Protein AF-A0A2W7BFY2-F1 (afdb_monomer_lite)

pLDDT: mean 82.36, std 12.71, range [52.16, 97.69]

Structure (mmCIF, N/CA/C/O backbone):
data_AF-A0A2W7BFY2-F1
#
_entry.id   AF-A0A2W7BFY2-F1
#
loop_
_atom_site.group_PDB
_atom_site.id
_atom_site.type_symbol
_atom_site.label_atom_id
_atom_site.label_alt_id
_atom_site.label_comp_id
_atom_site.label_asym_id
_atom_site.label_entity_id
_atom_site.label_seq_id
_atom_site.pdbx_PDB_ins_code
_atom_site.Cartn_x
_atom_site.Cartn_y
_atom_site.Cartn_z
_atom_site.occupancy
_atom_site.B_iso_or_equiv
_atom_site.auth_seq_id
_atom_site.auth_comp_id
_atom_site.auth_asym_id
_atom_site.auth_atom_id
_atom_site.pdbx_PDB_model_num
ATOM 1 N N . MET A 1 1 ? 55.942 -9.741 -79.680 1.00 52.16 1 MET A N 1
ATOM 2 C CA . MET A 1 1 ? 56.452 -10.064 -78.329 1.00 52.16 1 MET A CA 1
ATOM 3 C C . MET A 1 1 ? 56.986 -8.780 -77.709 1.00 52.16 1 MET A C 1
ATOM 5 O O . MET A 1 1 ? 58.097 -8.381 -78.023 1.00 52.16 1 MET A O 1
ATOM 9 N N . GLN A 1 2 ? 56.159 -8.068 -76.938 1.00 58.88 2 GLN A N 1
ATOM 10 C CA . GLN A 1 2 ? 56.594 -6.871 -76.213 1.00 58.88 2 GLN A CA 1
ATOM 11 C C . GLN A 1 2 ? 57.288 -7.308 -74.914 1.00 58.88 2 GLN A C 1
ATOM 13 O O . GLN A 1 2 ? 56.713 -8.123 -74.188 1.00 58.88 2 GLN A O 1
ATOM 18 N N . PRO A 1 3 ? 58.500 -6.818 -74.607 1.00 61.50 3 PRO A N 1
ATOM 19 C CA . PRO A 1 3 ? 59.101 -7.046 -73.302 1.00 61.50 3 PRO A CA 1
ATOM 20 C C . PRO A 1 3 ? 58.191 -6.424 -72.236 1.00 61.50 3 PRO A C 1
ATOM 22 O O . PRO A 1 3 ? 57.885 -5.234 -72.276 1.00 61.50 3 PRO A O 1
ATOM 25 N N . GLY A 1 4 ? 57.699 -7.261 -71.321 1.00 65.19 4 GLY A N 1
ATOM 26 C CA . GLY A 1 4 ? 56.744 -6.855 -70.297 1.00 65.19 4 GLY A CA 1
ATOM 27 C C . GLY A 1 4 ? 57.318 -5.761 -69.398 1.00 65.19 4 GLY A C 1
ATOM 28 O O . GLY A 1 4 ? 58.391 -5.927 -68.817 1.00 65.19 4 GLY A O 1
ATOM 29 N N . LEU A 1 5 ? 56.558 -4.672 -69.247 1.00 66.44 5 LEU A N 1
ATOM 30 C CA . LEU A 1 5 ? 56.821 -3.521 -68.366 1.00 66.44 5 LEU A CA 1
ATOM 31 C C . LEU A 1 5 ? 57.276 -3.907 -66.942 1.00 66.44 5 LEU A C 1
ATOM 33 O O . LEU A 1 5 ? 58.017 -3.165 -66.303 1.00 66.44 5 LEU A O 1
ATOM 37 N N . PHE A 1 6 ? 56.908 -5.097 -66.464 1.00 67.00 6 PHE A N 1
ATOM 38 C CA . PHE A 1 6 ? 57.305 -5.625 -65.158 1.00 67.00 6 PHE A CA 1
ATOM 39 C C . PHE A 1 6 ? 58.812 -5.864 -64.983 1.00 67.00 6 PHE A C 1
ATOM 41 O O . PHE A 1 6 ? 59.303 -5.785 -63.858 1.00 67.00 6 PHE A O 1
ATOM 48 N N . ASN A 1 7 ? 59.569 -6.109 -66.057 1.00 67.88 7 ASN A N 1
ATOM 49 C CA . ASN A 1 7 ? 61.012 -6.350 -65.931 1.00 67.88 7 ASN A CA 1
ATOM 50 C C . ASN A 1 7 ? 61.825 -5.060 -65.749 1.00 67.88 7 ASN A C 1
ATOM 52 O O . ASN A 1 7 ? 62.908 -5.110 -65.171 1.00 67.88 7 ASN A O 1
ATOM 56 N N . VAL A 1 8 ? 61.292 -3.906 -66.162 1.00 63.78 8 VAL A N 1
ATOM 57 C CA . VAL A 1 8 ? 61.950 -2.597 -65.982 1.00 63.78 8 VAL A CA 1
ATOM 58 C C . VAL A 1 8 ? 61.809 -2.093 -64.540 1.00 63.78 8 VAL A C 1
ATOM 60 O O . VAL A 1 8 ? 62.704 -1.439 -64.018 1.00 63.78 8 VAL A O 1
ATOM 63 N N . LEU A 1 9 ? 60.728 -2.458 -63.847 1.00 60.09 9 LEU A N 1
ATOM 64 C CA . LEU A 1 9 ? 60.496 -2.064 -62.451 1.00 60.09 9 LEU A CA 1
ATOM 65 C C . LEU A 1 9 ? 61.412 -2.777 -61.445 1.00 60.09 9 LEU A C 1
ATOM 67 O O . LEU A 1 9 ? 61.592 -2.292 -60.333 1.00 60.09 9 LEU A O 1
ATOM 71 N N . LYS A 1 10 ? 62.015 -3.910 -61.820 1.00 65.00 10 LYS A N 1
ATOM 72 C CA . LYS A 1 10 ? 62.820 -4.733 -60.904 1.00 65.00 10 LYS A CA 1
ATOM 73 C C . LYS A 1 10 ? 64.267 -4.258 -60.741 1.00 65.00 10 LYS A C 1
ATOM 75 O O . LYS A 1 10 ? 64.933 -4.676 -59.799 1.00 65.00 10 LYS A O 1
ATOM 80 N N . THR A 1 11 ? 64.763 -3.407 -61.639 1.00 67.62 11 THR A N 1
ATOM 81 C CA . THR A 1 11 ? 66.143 -2.887 -61.603 1.00 67.62 11 THR A CA 1
ATOM 82 C C . THR A 1 11 ? 66.269 -1.549 -60.879 1.00 67.62 11 THR A C 1
ATOM 84 O O . THR A 1 11 ? 67.385 -1.116 -60.591 1.00 67.62 11 THR A O 1
ATOM 87 N N . ILE A 1 12 ? 65.152 -0.907 -60.531 1.00 69.62 12 ILE A N 1
ATOM 88 C CA . ILE A 1 12 ? 65.155 0.346 -59.779 1.00 69.62 12 ILE A CA 1
ATOM 89 C C . ILE A 1 12 ? 65.331 0.004 -58.298 1.00 69.62 12 ILE A C 1
ATOM 91 O O . ILE A 1 12 ? 64.395 -0.428 -57.625 1.00 69.62 12 ILE A O 1
ATOM 95 N N . LYS A 1 13 ? 66.548 0.194 -57.781 1.00 70.69 13 LYS A N 1
ATOM 96 C CA . LYS A 1 13 ? 66.805 0.202 -56.338 1.00 70.69 13 LYS A CA 1
ATOM 97 C C . LYS A 1 13 ? 66.140 1.444 -55.748 1.00 70.69 13 LYS A C 1
ATOM 99 O O . LYS A 1 13 ? 66.726 2.519 -55.723 1.00 70.69 13 LYS A O 1
ATOM 104 N N . LEU A 1 14 ? 64.878 1.303 -55.359 1.00 69.75 14 LEU A N 1
ATOM 105 C CA . LEU A 1 14 ? 64.158 2.322 -54.610 1.00 69.75 14 LEU A CA 1
ATOM 106 C C . LEU A 1 14 ? 64.756 2.385 -53.206 1.00 69.75 14 LEU A C 1
ATOM 108 O O . LEU A 1 14 ? 64.536 1.489 -52.391 1.00 69.75 14 LEU A O 1
ATOM 112 N N . ASP A 1 15 ? 65.520 3.440 -52.941 1.00 78.38 15 ASP A N 1
ATOM 113 C CA . ASP A 1 15 ? 65.994 3.735 -51.597 1.00 78.38 15 ASP A CA 1
ATOM 114 C C . ASP A 1 15 ? 64.802 3.968 -50.663 1.00 78.38 15 ASP A C 1
ATOM 116 O O . ASP A 1 15 ? 63.746 4.465 -51.068 1.00 78.38 15 ASP A O 1
ATOM 120 N N . ALA A 1 16 ? 64.975 3.639 -49.381 1.00 73.25 16 ALA A N 1
ATOM 121 C CA . ALA A 1 16 ? 63.954 3.843 -48.348 1.00 73.25 16 ALA A CA 1
ATOM 122 C C . ALA A 1 16 ? 63.410 5.288 -48.337 1.00 73.25 16 ALA A C 1
ATOM 124 O O . ALA A 1 16 ? 62.240 5.526 -48.036 1.00 73.25 16 ALA A O 1
ATOM 125 N N . PHE A 1 17 ? 64.245 6.244 -48.750 1.00 75.62 17 PHE A N 1
ATOM 126 C CA . PHE A 1 17 ? 63.880 7.642 -48.929 1.00 75.62 17 PHE A CA 1
ATOM 127 C C . PHE A 1 17 ? 62.795 7.857 -49.999 1.00 75.62 17 PHE A C 1
ATOM 129 O O . PHE A 1 17 ? 61.851 8.614 -49.779 1.00 75.62 17 PHE A O 1
ATOM 136 N N . SER A 1 18 ? 62.871 7.159 -51.135 1.00 81.25 18 SER A N 1
ATOM 137 C CA . SER A 1 18 ? 61.875 7.256 -52.207 1.00 81.25 18 SER A CA 1
ATOM 138 C C . SER A 1 18 ? 60.525 6.674 -51.791 1.00 81.25 18 SER A C 1
ATOM 140 O O . SER A 1 18 ? 59.488 7.241 -52.130 1.00 81.25 18 SER A O 1
ATOM 142 N N . PHE A 1 19 ? 60.519 5.592 -51.006 1.00 77.94 19 PHE A N 1
ATOM 143 C CA . PHE A 1 19 ? 59.287 5.054 -50.421 1.00 77.94 19 PHE A CA 1
ATOM 144 C C . PHE A 1 19 ? 58.644 6.030 -49.439 1.00 77.94 19 PHE A C 1
ATOM 146 O O . PHE A 1 19 ? 57.428 6.215 -49.466 1.00 77.94 19 PHE A O 1
ATOM 153 N N . PHE A 1 20 ? 59.450 6.686 -48.605 1.00 76.69 20 PHE A N 1
ATOM 154 C CA . PHE A 1 20 ? 58.958 7.682 -47.660 1.00 76.69 20 PHE A CA 1
ATOM 155 C C . PHE A 1 20 ? 58.342 8.895 -48.375 1.00 76.69 20 PHE A C 1
ATOM 157 O O . PHE A 1 20 ? 57.235 9.315 -48.039 1.00 76.69 20 PHE A O 1
ATOM 164 N N . LEU A 1 21 ? 59.002 9.401 -49.422 1.00 82.44 21 LEU A N 1
ATOM 165 C CA . LEU A 1 21 ? 58.474 10.476 -50.270 1.00 82.44 21 LEU A CA 1
ATOM 166 C C . LEU A 1 21 ? 57.153 10.087 -50.939 1.00 82.44 21 LEU A C 1
ATOM 168 O O . LEU A 1 21 ? 56.198 10.863 -50.929 1.00 82.44 21 LEU A O 1
ATOM 172 N N . LEU A 1 22 ? 57.075 8.872 -51.479 1.00 81.19 22 LEU A N 1
ATOM 173 C CA . LEU A 1 22 ? 55.867 8.367 -52.125 1.00 81.19 22 LEU A CA 1
ATOM 174 C C . LEU A 1 22 ? 54.720 8.206 -51.113 1.00 81.19 22 LEU A C 1
ATOM 176 O O . LEU A 1 22 ? 53.588 8.583 -51.411 1.00 81.19 22 LEU A O 1
ATOM 180 N N . ALA A 1 23 ? 55.010 7.746 -49.893 1.00 77.12 23 ALA A N 1
ATOM 181 C CA . ALA A 1 23 ? 54.030 7.666 -48.812 1.00 77.12 23 ALA A CA 1
ATOM 182 C C . ALA A 1 23 ? 53.503 9.050 -48.396 1.00 77.12 23 ALA A C 1
ATOM 184 O O . ALA A 1 23 ? 52.297 9.204 -48.208 1.00 77.12 23 ALA A O 1
ATOM 185 N N . ILE A 1 24 ? 54.369 10.068 -48.316 1.00 83.31 24 ILE A N 1
ATOM 186 C CA . ILE A 1 24 ? 53.955 11.453 -48.038 1.00 83.31 24 ILE A CA 1
ATOM 187 C C . ILE A 1 24 ? 53.047 11.983 -49.150 1.00 83.31 24 ILE A C 1
ATOM 189 O O . ILE A 1 24 ? 52.019 12.586 -48.852 1.00 83.31 24 ILE A O 1
ATOM 193 N N . ILE A 1 25 ? 53.390 11.741 -50.420 1.00 88.38 25 ILE A N 1
ATOM 194 C CA . ILE A 1 25 ? 52.579 12.184 -51.564 1.00 88.38 25 ILE A CA 1
ATOM 195 C C . ILE A 1 25 ? 51.201 11.513 -51.535 1.00 88.38 25 ILE A C 1
ATOM 197 O O . ILE A 1 25 ? 50.186 12.194 -51.668 1.00 88.38 25 ILE A O 1
ATOM 201 N N . ILE A 1 26 ? 51.144 10.199 -51.296 1.00 86.81 26 ILE A N 1
ATOM 202 C CA . ILE A 1 26 ? 49.875 9.473 -51.148 1.00 86.81 26 ILE A CA 1
ATOM 203 C C . ILE A 1 26 ? 49.065 10.035 -49.974 1.00 86.81 26 ILE A C 1
ATOM 205 O O . ILE A 1 26 ? 47.872 10.296 -50.125 1.00 86.81 26 ILE A O 1
ATOM 209 N N . PHE A 1 27 ? 49.695 10.265 -48.819 1.00 85.62 27 PHE A N 1
ATOM 210 C CA . PHE A 1 27 ? 49.018 10.817 -47.647 1.00 85.62 27 PHE A CA 1
ATOM 211 C C . PHE A 1 27 ? 48.457 12.216 -47.922 1.00 85.62 27 PHE A C 1
ATOM 213 O O . PHE A 1 27 ? 47.294 12.474 -47.620 1.00 85.62 27 PHE A O 1
ATOM 220 N N . ALA A 1 28 ? 49.240 13.092 -48.558 1.00 86.75 28 ALA A N 1
ATOM 221 C CA . ALA A 1 28 ? 48.818 14.438 -48.938 1.00 86.75 28 ALA A CA 1
ATOM 222 C C . ALA A 1 28 ? 47.633 14.424 -49.920 1.00 86.75 28 ALA A C 1
ATOM 224 O O . ALA A 1 28 ? 46.719 15.234 -49.785 1.00 86.75 28 ALA A O 1
ATOM 225 N N . LEU A 1 29 ? 47.606 13.475 -50.863 1.00 88.81 29 LEU A N 1
ATOM 226 C CA . LEU A 1 29 ? 46.495 13.311 -51.808 1.00 88.81 29 LEU A CA 1
ATOM 227 C C . LEU A 1 29 ? 45.225 12.747 -51.150 1.00 88.81 29 LEU A C 1
ATOM 229 O O . LEU A 1 29 ? 44.117 13.112 -51.540 1.00 88.81 29 LEU A O 1
ATOM 233 N N . ILE A 1 30 ? 45.366 11.880 -50.144 1.00 87.88 30 ILE A N 1
ATOM 234 C CA . ILE A 1 30 ? 44.234 11.277 -49.419 1.00 87.88 30 ILE A CA 1
ATOM 235 C C . ILE A 1 30 ? 43.658 12.231 -48.361 1.00 87.88 30 ILE A C 1
ATOM 237 O O . ILE A 1 30 ? 42.470 12.161 -48.048 1.00 87.88 30 ILE A O 1
ATOM 241 N N . GLN A 1 31 ? 44.467 13.148 -47.831 1.00 87.62 31 GLN A N 1
ATOM 242 C CA . GLN A 1 31 ? 44.104 14.067 -46.752 1.00 87.62 31 GLN A CA 1
ATOM 243 C C . GLN A 1 31 ? 42.758 14.811 -46.940 1.00 87.62 31 GLN A C 1
ATOM 245 O O . GLN A 1 31 ? 41.949 14.774 -46.005 1.00 87.62 31 GLN A O 1
ATOM 250 N N . PRO A 1 32 ? 42.429 15.413 -48.105 1.00 84.50 32 PRO A N 1
ATOM 251 C CA . PRO A 1 32 ? 41.139 16.087 -48.297 1.00 84.50 32 PRO A CA 1
ATOM 252 C C . PRO A 1 32 ? 39.945 15.121 -48.303 1.00 84.50 32 PRO A C 1
ATOM 254 O O . PRO A 1 32 ? 38.891 15.437 -47.747 1.00 84.50 32 PRO A O 1
ATOM 257 N N . TYR A 1 33 ? 40.113 13.918 -48.863 1.00 85.50 33 TYR A N 1
ATOM 258 C CA . TYR A 1 33 ? 39.090 12.870 -48.816 1.00 85.50 33 TYR A CA 1
ATOM 259 C C . TYR A 1 33 ? 38.883 12.364 -47.390 1.00 85.50 33 TYR A C 1
ATOM 261 O O . TYR A 1 33 ? 37.747 12.127 -46.986 1.00 85.50 33 TYR A O 1
ATOM 269 N N . LEU A 1 34 ? 39.962 12.267 -46.607 1.00 79.69 34 LEU A N 1
ATOM 270 C CA . LEU A 1 34 ? 39.905 11.865 -45.207 1.00 79.69 34 LEU A CA 1
ATOM 271 C C . LEU A 1 34 ? 39.104 12.872 -44.372 1.00 79.69 34 LEU A C 1
ATOM 273 O O . LEU A 1 34 ? 38.280 12.459 -43.563 1.00 79.69 34 LEU A O 1
ATOM 277 N N . ILE A 1 35 ? 39.287 14.181 -44.599 1.00 81.62 35 ILE A N 1
ATOM 278 C CA . ILE A 1 35 ? 38.502 15.230 -43.925 1.00 81.62 35 ILE A CA 1
ATOM 279 C C . ILE A 1 35 ? 37.026 15.164 -44.333 1.00 81.62 35 ILE A C 1
ATOM 281 O O . ILE A 1 35 ? 36.151 15.244 -43.470 1.00 81.62 35 ILE A O 1
ATOM 285 N N . TYR A 1 36 ? 36.733 15.017 -45.630 1.00 82.62 36 TYR A N 1
ATOM 286 C CA . TYR A 1 36 ? 35.354 14.909 -46.113 1.00 82.62 36 TYR A CA 1
ATOM 287 C C . TYR A 1 36 ? 34.656 13.677 -45.522 1.00 82.62 36 TYR A C 1
ATOM 289 O O . TYR A 1 36 ? 33.539 13.771 -45.013 1.00 82.62 36 TYR A O 1
ATOM 297 N N . TRP A 1 37 ? 35.360 12.544 -45.497 1.00 74.06 37 TRP A N 1
ATOM 298 C CA . TRP A 1 37 ? 34.892 11.302 -44.895 1.00 74.06 37 TRP A CA 1
ATOM 299 C C . TRP A 1 37 ? 34.717 11.422 -43.378 1.00 74.06 37 TRP A C 1
ATOM 301 O O . TRP A 1 37 ? 33.681 11.012 -42.876 1.00 74.06 37 TRP A O 1
ATOM 311 N N . LEU A 1 38 ? 35.638 12.067 -42.649 1.00 73.12 38 LEU A N 1
ATOM 312 C CA . LEU A 1 38 ? 35.507 12.362 -41.210 1.00 73.12 38 LEU A CA 1
ATOM 313 C C . LEU A 1 38 ? 34.284 13.237 -40.902 1.00 73.12 38 LEU A C 1
ATOM 315 O O . LEU A 1 38 ? 33.606 13.023 -39.896 1.00 73.12 38 LEU A O 1
ATOM 319 N N . LYS A 1 39 ? 33.974 14.204 -41.771 1.00 75.62 39 LYS A N 1
ATOM 320 C CA . LYS A 1 39 ? 32.800 15.077 -41.629 1.00 75.62 39 LYS A CA 1
ATOM 321 C C . LYS A 1 39 ? 31.493 14.353 -41.969 1.00 75.62 39 LYS A C 1
ATOM 323 O O . LYS A 1 39 ? 30.469 14.621 -41.352 1.00 75.62 39 LYS A O 1
ATOM 328 N N . TYR A 1 40 ? 31.532 13.411 -42.908 1.00 72.56 40 TYR A N 1
ATOM 329 C CA . TYR A 1 40 ? 30.421 12.500 -43.187 1.00 72.56 40 TYR A CA 1
ATOM 330 C C . TYR A 1 40 ? 30.210 11.507 -42.029 1.00 72.56 40 TYR A C 1
ATOM 332 O O . TYR A 1 40 ? 29.082 11.273 -41.594 1.00 72.56 40 TYR A O 1
ATOM 340 N N . ILE A 1 41 ? 31.303 11.005 -41.446 1.00 59.84 41 ILE A N 1
ATOM 341 C CA . ILE A 1 41 ? 31.276 10.083 -40.309 1.00 59.84 41 ILE A CA 1
ATOM 342 C C . ILE A 1 41 ? 30.705 10.731 -39.050 1.00 59.84 41 ILE 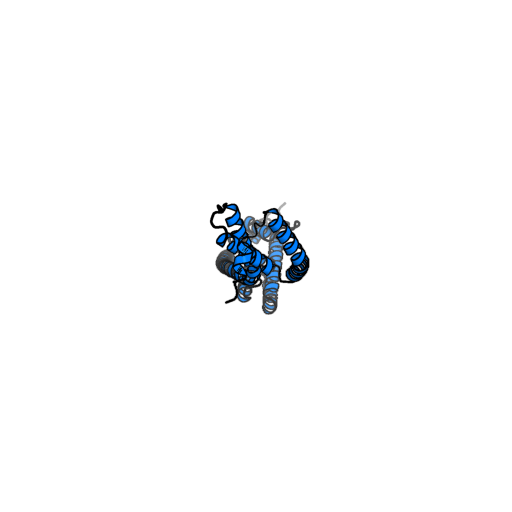A C 1
ATOM 344 O O . ILE A 1 41 ? 29.999 10.068 -38.293 1.00 59.84 41 ILE A O 1
ATOM 348 N N . SER A 1 42 ? 30.954 12.027 -38.842 1.00 62.72 42 SER A N 1
ATOM 349 C CA . SER A 1 42 ? 30.399 12.753 -37.697 1.00 62.72 42 SER A CA 1
ATOM 350 C C . SER A 1 42 ? 28.883 12.966 -37.793 1.00 62.72 42 SER A C 1
ATOM 352 O O . SER A 1 42 ? 28.247 13.180 -36.760 1.00 62.72 42 SER A O 1
ATOM 354 N N . GLN A 1 43 ? 28.295 12.854 -38.993 1.00 63.03 43 GLN A N 1
ATOM 355 C CA . GLN A 1 43 ? 26.843 12.852 -39.202 1.00 63.03 43 GLN A CA 1
ATOM 356 C C . GLN A 1 43 ? 26.209 11.461 -39.100 1.00 63.03 43 GLN A C 1
ATOM 358 O O . GLN A 1 43 ? 25.062 11.349 -38.668 1.00 63.03 43 GLN A O 1
ATOM 363 N N . THR A 1 44 ? 26.917 10.393 -39.471 1.00 57.56 44 THR A N 1
ATOM 364 C CA . THR A 1 44 ? 26.410 9.031 -39.263 1.00 57.56 44 THR A CA 1
ATOM 365 C C . THR A 1 44 ? 26.314 8.699 -37.776 1.00 57.56 44 THR A C 1
ATOM 367 O O . THR A 1 44 ? 27.170 9.080 -36.979 1.00 57.56 44 THR A O 1
ATOM 370 N N . ASN A 1 45 ? 25.260 7.969 -37.392 1.00 70.88 45 ASN A N 1
ATOM 371 C CA . ASN A 1 45 ? 25.006 7.552 -36.013 1.00 70.88 45 ASN A CA 1
ATOM 372 C C . ASN A 1 45 ? 26.302 7.062 -35.354 1.00 70.88 45 ASN A C 1
ATOM 374 O O . ASN A 1 45 ? 26.891 6.094 -35.832 1.00 70.88 45 ASN A O 1
ATOM 378 N N . LYS A 1 46 ? 26.709 7.683 -34.236 1.00 71.62 46 LYS A N 1
ATOM 379 C CA . LYS A 1 46 ? 27.934 7.376 -33.460 1.00 71.62 46 LYS A CA 1
ATOM 380 C C . LYS A 1 46 ? 28.172 5.869 -33.227 1.00 71.62 46 LYS A C 1
ATOM 382 O O . LYS A 1 46 ? 29.307 5.442 -33.043 1.00 71.62 46 LYS A O 1
ATOM 387 N N . ARG A 1 47 ? 27.106 5.060 -33.291 1.00 67.94 47 ARG A N 1
ATOM 388 C CA . ARG A 1 47 ? 27.116 3.589 -33.275 1.00 67.94 47 ARG A CA 1
ATOM 389 C C . ARG A 1 47 ? 27.967 2.972 -34.400 1.00 67.94 47 ARG A C 1
ATOM 391 O O . ARG A 1 47 ? 28.730 2.055 -34.129 1.00 67.94 47 ARG A O 1
ATOM 398 N N . TRP A 1 48 ? 27.897 3.488 -35.630 1.00 75.06 48 TRP A N 1
ATOM 399 C CA . TRP A 1 48 ? 28.660 2.962 -36.773 1.00 75.06 48 TRP A CA 1
ATOM 400 C C . TRP A 1 48 ? 30.161 3.211 -36.651 1.00 75.06 48 TRP A C 1
ATOM 402 O O . TRP A 1 48 ? 30.947 2.358 -37.048 1.00 75.06 48 TRP A O 1
ATOM 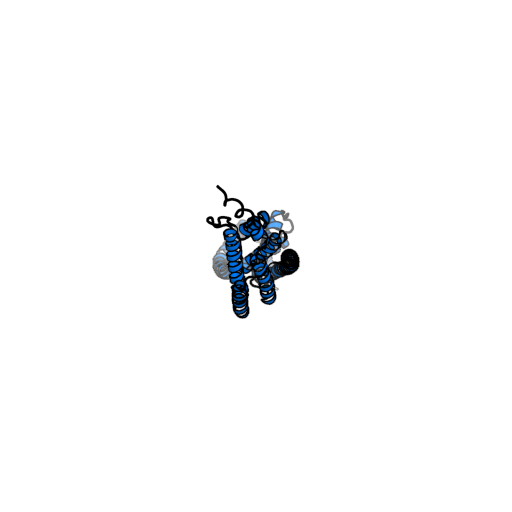412 N N . ILE A 1 49 ? 30.562 4.334 -36.046 1.00 75.50 49 ILE A N 1
ATOM 413 C CA . ILE A 1 49 ? 31.974 4.629 -35.773 1.00 75.50 49 ILE A CA 1
ATOM 414 C C . ILE A 1 49 ? 32.542 3.586 -34.808 1.00 75.50 49 ILE A C 1
ATOM 416 O O . ILE A 1 49 ? 33.608 3.036 -35.062 1.00 75.50 49 ILE A O 1
ATOM 420 N N . LEU A 1 50 ? 31.811 3.264 -33.735 1.00 72.88 50 LEU A N 1
ATOM 421 C CA . LEU A 1 50 ? 32.225 2.243 -32.771 1.00 72.88 50 LEU A CA 1
ATOM 422 C C . LEU A 1 50 ? 32.368 0.864 -33.439 1.00 72.88 50 LEU A C 1
ATOM 424 O O . LEU A 1 50 ? 33.375 0.190 -33.239 1.00 72.88 50 LEU A O 1
ATOM 428 N N . VAL A 1 51 ? 31.402 0.477 -34.284 1.00 73.12 51 VAL A N 1
ATOM 429 C CA . VAL A 1 51 ? 31.448 -0.783 -35.049 1.00 73.12 51 VAL A CA 1
ATOM 430 C C . VAL A 1 51 ? 32.639 -0.804 -36.003 1.00 73.12 51 VAL A C 1
ATOM 432 O O . VAL A 1 51 ? 33.362 -1.795 -36.042 1.00 73.12 51 VAL A O 1
ATOM 435 N N . ALA A 1 52 ? 32.886 0.284 -36.734 1.00 77.25 52 ALA A N 1
ATOM 436 C CA . ALA A 1 52 ? 34.015 0.392 -37.651 1.00 77.25 52 ALA A CA 1
ATOM 437 C C . ALA A 1 52 ? 35.362 0.309 -36.916 1.00 77.25 52 ALA A C 1
ATOM 439 O O . ALA A 1 52 ? 36.268 -0.372 -37.389 1.00 77.25 52 ALA A O 1
ATOM 440 N N . VAL A 1 53 ? 35.483 0.934 -35.739 1.00 79.38 53 VAL A N 1
ATOM 441 C CA . VAL A 1 53 ? 36.680 0.843 -34.887 1.00 79.38 53 VAL A CA 1
ATOM 442 C C . VAL A 1 53 ? 36.875 -0.585 -34.369 1.00 79.38 53 VAL A C 1
ATOM 444 O O . VAL A 1 53 ? 37.974 -1.124 -34.485 1.00 79.38 53 VAL A O 1
ATOM 447 N N . CYS A 1 54 ? 35.822 -1.237 -33.866 1.00 74.50 54 CYS A N 1
ATOM 448 C CA . CYS A 1 54 ? 35.889 -2.642 -33.451 1.00 74.50 54 CYS A CA 1
ATOM 449 C C . CYS A 1 54 ? 36.279 -3.568 -34.612 1.00 74.50 54 CYS A C 1
ATOM 451 O O . CYS A 1 54 ? 37.146 -4.423 -34.446 1.00 74.50 54 CYS A O 1
ATOM 453 N N . LEU A 1 55 ? 35.689 -3.381 -35.795 1.00 75.75 55 LEU A N 1
ATOM 454 C CA . LEU A 1 55 ? 36.002 -4.167 -36.988 1.00 75.75 55 LEU A CA 1
ATOM 455 C C . LEU A 1 55 ? 37.453 -3.946 -37.435 1.00 75.75 55 LEU A C 1
ATOM 457 O O . LEU A 1 55 ? 38.157 -4.909 -37.728 1.00 75.75 55 LEU A O 1
ATOM 461 N N . ALA A 1 56 ? 37.925 -2.697 -37.435 1.00 81.19 56 ALA A N 1
ATOM 462 C CA . ALA A 1 56 ? 39.304 -2.359 -37.772 1.00 81.19 56 ALA A CA 1
ATOM 463 C C . ALA A 1 56 ? 40.304 -3.018 -36.810 1.00 81.19 56 ALA A C 1
ATOM 465 O O . ALA A 1 56 ? 41.321 -3.541 -37.262 1.00 81.19 56 ALA A O 1
ATOM 466 N N . LEU A 1 57 ? 39.997 -3.072 -35.508 1.00 76.44 57 LEU A N 1
ATOM 467 C CA . LEU A 1 57 ? 40.814 -3.789 -34.522 1.00 76.44 57 LEU A CA 1
ATOM 468 C C . LEU A 1 57 ? 40.856 -5.303 -34.794 1.00 76.44 57 LEU A C 1
ATOM 470 O O . LEU A 1 57 ? 41.917 -5.918 -34.677 1.00 76.44 57 LEU A O 1
ATOM 474 N N . VAL A 1 58 ? 39.736 -5.907 -35.209 1.00 76.25 58 VAL A N 1
ATOM 475 C CA . VAL A 1 58 ? 39.688 -7.328 -35.603 1.00 76.25 58 VAL A CA 1
ATOM 476 C C . VAL A 1 58 ? 40.508 -7.583 -36.872 1.00 76.25 58 VAL A C 1
ATOM 478 O O . VAL A 1 58 ? 41.285 -8.534 -36.914 1.00 76.25 58 VAL A O 1
ATOM 481 N N . VAL A 1 59 ? 40.394 -6.727 -37.891 1.00 79.81 59 VAL A N 1
ATOM 482 C CA . VAL A 1 59 ? 41.164 -6.853 -39.142 1.00 79.81 59 VAL A CA 1
ATOM 483 C C . VAL A 1 59 ? 42.660 -6.656 -38.893 1.00 79.81 59 VAL A C 1
ATOM 485 O O . VAL A 1 59 ? 43.468 -7.450 -39.372 1.00 79.81 59 VAL A O 1
ATOM 488 N N . ALA A 1 60 ? 43.041 -5.663 -38.086 1.00 78.81 60 ALA A N 1
ATOM 489 C CA . ALA A 1 60 ? 44.430 -5.452 -37.691 1.00 78.81 60 ALA A CA 1
ATOM 490 C C . ALA A 1 60 ? 45.015 -6.696 -37.001 1.00 78.81 60 ALA A C 1
ATOM 492 O O . ALA A 1 60 ? 46.145 -7.083 -37.288 1.00 78.81 60 ALA A O 1
ATOM 493 N N . ARG A 1 61 ? 44.230 -7.393 -36.169 1.00 74.50 61 ARG A N 1
ATOM 494 C CA . ARG A 1 61 ? 44.648 -8.658 -35.545 1.00 74.50 61 ARG A CA 1
ATOM 495 C C . ARG A 1 61 ? 44.916 -9.767 -36.564 1.00 74.50 61 ARG A C 1
ATOM 497 O O . ARG A 1 61 ? 45.877 -10.511 -36.395 1.00 74.50 61 ARG A O 1
ATOM 504 N N . ILE A 1 62 ? 44.082 -9.893 -37.598 1.00 74.81 62 ILE A N 1
ATOM 505 C CA . ILE A 1 62 ? 44.269 -10.906 -38.652 1.00 74.81 62 ILE A CA 1
ATOM 506 C C . ILE A 1 62 ? 45.577 -10.647 -39.416 1.00 74.81 62 ILE A C 1
ATOM 508 O O . ILE A 1 62 ? 46.271 -11.591 -39.784 1.00 74.81 62 ILE A O 1
ATOM 512 N N . ILE A 1 63 ? 45.935 -9.375 -39.611 1.00 84.69 63 ILE A N 1
ATOM 513 C CA . ILE A 1 63 ? 47.144 -8.964 -40.338 1.00 84.69 63 ILE A CA 1
ATOM 514 C C . ILE A 1 63 ? 48.409 -9.086 -39.466 1.00 84.69 63 ILE A C 1
ATOM 516 O O . ILE A 1 63 ? 49.475 -9.413 -39.987 1.00 84.69 63 ILE A O 1
ATOM 520 N N . PHE A 1 64 ? 48.309 -8.882 -38.146 1.00 83.75 64 PHE A N 1
ATOM 521 C CA . PHE A 1 64 ? 49.445 -8.913 -37.212 1.00 83.75 64 PHE A CA 1
ATOM 522 C C . PHE A 1 64 ? 49.286 -9.988 -36.113 1.00 83.75 64 PHE A C 1
ATOM 524 O O . PHE A 1 64 ? 49.083 -9.667 -34.937 1.00 83.75 64 PHE A O 1
ATOM 531 N N . PRO A 1 65 ? 49.422 -11.285 -36.451 1.00 75.56 65 PRO A N 1
ATOM 532 C CA . PRO A 1 65 ? 49.186 -12.385 -35.510 1.00 75.56 65 PRO A CA 1
ATOM 533 C C . PRO A 1 65 ? 50.239 -12.507 -34.393 1.00 75.56 65 PRO A C 1
ATOM 535 O O . PRO A 1 65 ? 49.964 -13.122 -33.367 1.00 75.56 65 PRO A O 1
ATOM 538 N N . ASN A 1 66 ? 51.427 -11.909 -34.550 1.00 84.31 66 ASN A N 1
ATOM 539 C CA . ASN A 1 66 ? 52.521 -11.999 -33.568 1.00 84.31 66 ASN A CA 1
ATOM 540 C C . ASN A 1 66 ? 52.404 -11.016 -32.388 1.00 84.31 66 ASN A C 1
ATOM 542 O O . ASN A 1 66 ? 53.258 -11.012 -31.499 1.00 84.31 66 ASN A O 1
ATOM 546 N N . THR A 1 67 ? 51.370 -10.177 -32.357 1.00 80.88 67 THR A N 1
ATOM 547 C CA . THR A 1 67 ? 51.151 -9.216 -31.269 1.00 80.88 67 THR A CA 1
ATOM 548 C C . THR A 1 67 ? 50.552 -9.932 -30.055 1.00 80.88 67 THR A C 1
ATOM 550 O O . THR A 1 67 ? 49.454 -10.482 -30.134 1.00 80.88 67 THR A O 1
ATOM 553 N N . LYS A 1 68 ? 51.262 -9.943 -28.919 1.00 82.44 68 LYS A N 1
ATOM 554 C CA . LYS A 1 68 ? 50.739 -10.490 -27.657 1.00 82.44 68 LYS A CA 1
ATOM 555 C C . LYS A 1 68 ? 49.570 -9.618 -27.196 1.00 82.44 68 LYS A C 1
ATOM 557 O O . LYS A 1 68 ? 49.746 -8.426 -26.968 1.00 82.44 68 LYS A O 1
ATOM 562 N N . ILE A 1 69 ? 48.374 -10.193 -27.109 1.00 71.12 69 ILE A N 1
ATOM 563 C CA . ILE A 1 69 ? 47.191 -9.467 -26.641 1.00 71.12 69 ILE A CA 1
ATOM 564 C C . ILE A 1 69 ? 47.274 -9.365 -25.122 1.00 71.12 69 ILE A C 1
ATOM 566 O O . ILE A 1 69 ? 47.093 -10.359 -24.422 1.00 71.12 69 ILE A O 1
ATOM 570 N N . ASP A 1 70 ? 47.516 -8.158 -24.622 1.00 77.75 70 ASP A N 1
ATOM 571 C CA . ASP A 1 70 ? 47.394 -7.877 -23.198 1.00 77.75 70 ASP A CA 1
ATOM 572 C C . ASP A 1 70 ? 45.927 -7.936 -22.764 1.00 77.75 70 ASP A C 1
ATOM 574 O O . ASP A 1 70 ? 45.018 -7.539 -23.502 1.00 77.75 70 ASP A O 1
ATOM 578 N N . ILE A 1 71 ? 45.699 -8.379 -21.527 1.00 84.69 71 ILE A N 1
ATOM 579 C CA . ILE A 1 71 ? 44.380 -8.473 -20.877 1.00 84.69 71 ILE A CA 1
ATOM 580 C C . ILE A 1 71 ? 43.551 -7.179 -21.025 1.00 84.69 71 ILE A C 1
ATOM 582 O O . ILE A 1 71 ? 42.329 -7.220 -21.170 1.00 84.69 71 ILE A O 1
ATOM 586 N N . ASN A 1 72 ? 44.230 -6.031 -21.094 1.00 77.88 72 ASN A N 1
ATOM 587 C CA . ASN A 1 72 ? 43.643 -4.705 -21.286 1.00 77.88 72 ASN A CA 1
ATOM 588 C C . ASN A 1 72 ? 42.896 -4.572 -22.623 1.00 77.88 72 ASN A C 1
ATOM 590 O O . ASN A 1 72 ? 41.836 -3.953 -22.685 1.00 77.88 72 ASN A O 1
ATOM 594 N N . SER A 1 73 ? 43.409 -5.190 -23.690 1.00 75.38 73 SER A N 1
ATOM 595 C CA . SER A 1 73 ? 42.767 -5.164 -25.011 1.00 75.38 73 SER A CA 1
ATOM 596 C C . SER A 1 73 ? 41.473 -5.979 -25.023 1.00 75.38 73 SER A C 1
ATOM 598 O O . SER A 1 73 ? 40.497 -5.588 -25.659 1.00 75.38 73 SER A O 1
ATOM 600 N N . ILE A 1 74 ? 41.434 -7.087 -24.275 1.00 80.00 74 ILE A N 1
ATOM 601 C CA . ILE A 1 74 ? 40.231 -7.916 -24.116 1.00 80.00 74 ILE A CA 1
ATOM 602 C C . ILE A 1 74 ? 39.158 -7.139 -23.346 1.00 80.00 74 ILE A C 1
ATOM 604 O O . ILE A 1 74 ? 37.999 -7.113 -23.759 1.00 80.00 74 ILE A O 1
ATOM 608 N N . TRP A 1 75 ? 39.551 -6.444 -22.276 1.00 84.06 75 TRP A N 1
ATOM 609 C CA . TRP A 1 75 ? 38.649 -5.591 -21.500 1.00 84.06 75 TRP A CA 1
ATOM 610 C C . TRP A 1 75 ? 38.055 -4.446 -22.331 1.00 84.06 75 TRP A C 1
ATOM 612 O O . TRP A 1 75 ? 36.854 -4.195 -22.254 1.00 84.06 75 TRP A O 1
ATOM 622 N N . LEU A 1 76 ? 38.860 -3.791 -23.177 1.00 78.56 76 LEU A N 1
ATOM 623 C CA . LEU A 1 76 ? 38.386 -2.726 -24.070 1.00 78.56 76 LEU A CA 1
ATOM 624 C C . LEU A 1 76 ? 37.361 -3.230 -25.092 1.00 78.56 76 LEU A C 1
ATOM 626 O O . LEU A 1 76 ? 36.347 -2.570 -25.316 1.00 78.56 76 LEU A O 1
ATOM 630 N N . ILE A 1 77 ? 37.586 -4.413 -25.668 1.00 79.62 77 ILE A N 1
ATOM 631 C CA . ILE A 1 77 ? 36.622 -5.051 -26.576 1.00 79.62 77 ILE A CA 1
ATOM 632 C C . ILE A 1 77 ? 35.329 -5.404 -25.825 1.00 79.62 77 ILE A C 1
ATOM 634 O O . ILE A 1 77 ? 34.240 -5.159 -26.341 1.00 79.62 77 ILE A O 1
ATOM 638 N N . GLY A 1 78 ? 35.436 -5.917 -24.595 1.00 84.38 78 GLY A N 1
ATOM 639 C CA . GLY A 1 78 ? 34.285 -6.227 -23.743 1.00 84.38 78 GLY A CA 1
ATOM 640 C C . GLY A 1 78 ? 33.443 -4.995 -23.397 1.00 84.38 78 GLY A C 1
ATOM 641 O O . GLY A 1 78 ? 32.225 -5.015 -23.568 1.00 84.38 78 GLY A O 1
ATOM 642 N N . ILE A 1 79 ? 34.079 -3.893 -22.983 1.00 78.50 79 ILE A N 1
ATOM 643 C CA . ILE A 1 79 ? 33.390 -2.622 -22.709 1.00 78.50 79 ILE A CA 1
ATOM 644 C C . ILE A 1 79 ? 32.739 -2.074 -23.983 1.00 78.50 79 ILE A C 1
ATOM 646 O O . ILE A 1 79 ? 31.595 -1.627 -23.933 1.00 78.50 79 ILE A O 1
ATOM 650 N N . ALA A 1 80 ? 33.428 -2.123 -25.128 1.00 77.81 80 ALA A N 1
ATOM 651 C CA . ALA A 1 80 ? 32.872 -1.656 -26.396 1.00 77.81 80 ALA A CA 1
ATOM 652 C C . ALA A 1 80 ? 31.628 -2.463 -26.806 1.00 77.81 80 ALA A C 1
ATOM 654 O O . ALA A 1 80 ? 30.614 -1.876 -27.183 1.00 77.81 80 ALA A O 1
ATOM 655 N N . ALA A 1 81 ? 31.668 -3.791 -26.661 1.00 80.31 81 ALA A N 1
ATOM 656 C CA . ALA A 1 81 ? 30.513 -4.653 -26.895 1.00 80.31 81 ALA A CA 1
ATOM 657 C C . ALA A 1 81 ? 29.360 -4.349 -25.919 1.00 80.31 81 ALA A C 1
ATOM 659 O O . ALA A 1 81 ? 28.211 -4.237 -26.340 1.00 80.31 81 ALA A O 1
ATOM 660 N N . LEU A 1 82 ? 29.648 -4.134 -24.631 1.00 80.94 82 LEU A N 1
ATOM 661 C CA . LEU A 1 82 ? 28.632 -3.781 -23.634 1.00 80.94 82 LEU A CA 1
ATOM 662 C C . LEU A 1 82 ? 27.974 -2.423 -23.932 1.00 80.94 82 LEU A C 1
ATOM 664 O O . LEU A 1 82 ? 26.748 -2.309 -23.917 1.00 80.94 82 LEU A O 1
ATOM 668 N N . LEU A 1 83 ? 28.772 -1.400 -24.253 1.00 79.31 83 LEU A N 1
ATOM 669 C CA . LEU A 1 83 ? 28.289 -0.071 -24.649 1.00 79.31 83 LEU A CA 1
ATOM 670 C C . LEU A 1 83 ? 27.446 -0.109 -25.925 1.00 79.31 83 LEU A C 1
ATOM 672 O O . LEU A 1 83 ? 26.562 0.730 -26.089 1.00 79.31 83 LEU A O 1
ATOM 676 N N . PHE A 1 84 ? 27.688 -1.079 -26.807 1.00 78.94 84 PHE A N 1
ATOM 677 C CA . PHE A 1 84 ? 26.874 -1.297 -27.997 1.00 78.94 84 PHE A CA 1
ATOM 678 C C . PHE A 1 84 ? 25.488 -1.872 -27.664 1.00 78.94 84 PHE A C 1
ATOM 680 O O . PHE A 1 84 ? 24.503 -1.458 -28.269 1.00 78.94 84 PHE A O 1
ATOM 687 N N . VAL A 1 85 ? 25.394 -2.759 -26.668 1.00 78.44 85 VAL A N 1
ATOM 688 C CA . VAL A 1 85 ? 24.131 -3.399 -26.247 1.00 78.44 85 VAL A CA 1
ATOM 689 C C . VAL A 1 85 ? 23.291 -2.495 -25.327 1.00 78.44 85 VAL A C 1
ATOM 691 O O . VAL A 1 85 ? 22.061 -2.513 -25.377 1.00 78.44 85 VAL A O 1
ATOM 694 N N . LEU A 1 86 ? 23.931 -1.645 -24.516 1.00 78.50 86 LEU A N 1
ATOM 695 C CA . LEU A 1 86 ? 23.280 -0.702 -23.591 1.00 78.50 86 LEU A CA 1
ATOM 696 C C . LEU A 1 86 ? 22.175 0.204 -24.182 1.00 78.50 86 LEU A C 1
ATOM 698 O O . LEU A 1 86 ? 21.158 0.408 -23.514 1.00 78.50 86 LEU A O 1
ATOM 702 N N . PRO A 1 87 ? 22.303 0.792 -25.383 1.00 75.12 87 PRO A N 1
ATOM 703 C CA . PRO A 1 87 ? 21.227 1.598 -25.948 1.00 75.12 87 PRO A CA 1
ATOM 704 C C . PRO A 1 87 ? 19.995 0.775 -26.336 1.00 75.12 87 PRO A C 1
ATOM 706 O O . PRO A 1 87 ? 18.883 1.287 -26.218 1.00 75.12 87 PRO A O 1
ATOM 709 N N . ASP A 1 88 ? 20.166 -0.481 -26.745 1.00 73.56 88 ASP A N 1
ATOM 710 C CA . ASP A 1 88 ? 19.044 -1.353 -27.100 1.00 73.56 88 ASP A CA 1
ATOM 711 C C . ASP A 1 88 ? 18.402 -1.956 -25.840 1.00 73.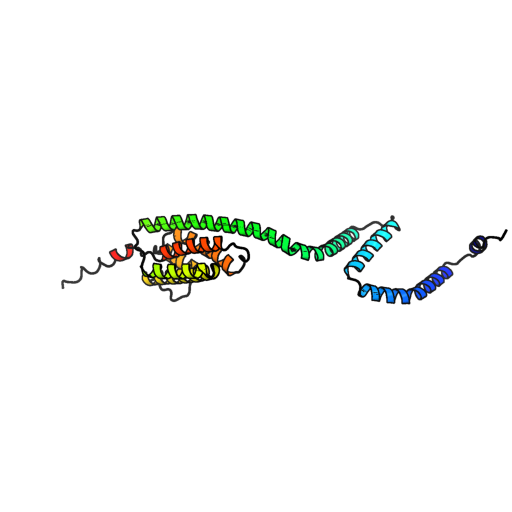56 88 ASP A C 1
ATOM 713 O O . ASP A 1 88 ? 17.188 -2.151 -25.799 1.00 73.56 88 ASP A O 1
ATOM 717 N N . LEU A 1 89 ? 19.155 -2.075 -24.740 1.00 72.94 89 LEU A N 1
ATOM 718 C CA . LEU A 1 89 ? 18.613 -2.334 -23.400 1.00 72.94 89 LEU A CA 1
ATOM 719 C C . LEU A 1 89 ? 17.571 -1.290 -22.965 1.00 72.94 89 LEU A C 1
ATOM 721 O O . LEU A 1 89 ? 16.669 -1.641 -22.211 1.00 72.94 89 LEU A O 1
ATOM 725 N N . LYS A 1 90 ? 17.601 -0.043 -23.467 1.00 71.88 90 LYS A N 1
ATOM 726 C CA . LYS A 1 90 ? 16.525 0.932 -23.189 1.00 71.88 90 LYS A CA 1
ATOM 727 C C . LYS A 1 90 ? 15.174 0.514 -23.775 1.00 71.88 90 LYS A C 1
ATOM 729 O O . LYS A 1 90 ? 14.147 0.854 -23.201 1.00 71.88 90 LYS A O 1
ATOM 734 N N . SER A 1 91 ? 15.169 -0.230 -24.881 1.00 74.19 91 SER A N 1
ATOM 735 C CA . SER A 1 91 ? 13.939 -0.785 -25.465 1.00 74.19 91 SER A CA 1
ATOM 736 C C . SER A 1 91 ? 13.413 -1.996 -24.685 1.00 74.19 91 SER A C 1
ATOM 738 O O . SER A 1 91 ? 12.211 -2.244 -24.665 1.00 74.19 91 SER A O 1
ATOM 740 N N . VAL A 1 92 ? 14.303 -2.698 -23.973 1.00 71.62 92 VAL A N 1
ATOM 741 C CA . VAL A 1 92 ? 13.977 -3.845 -23.110 1.00 71.62 92 VAL A CA 1
ATOM 742 C C . VAL A 1 92 ? 13.695 -3.412 -21.662 1.00 71.62 92 VAL A C 1
ATOM 744 O O . VAL A 1 92 ? 13.028 -4.121 -20.914 1.00 71.62 92 VAL A O 1
ATOM 747 N N . ALA A 1 93 ? 14.123 -2.211 -21.266 1.00 73.38 93 ALA A N 1
ATOM 748 C CA . ALA A 1 93 ? 13.863 -1.612 -19.960 1.00 73.38 93 ALA A CA 1
ATOM 749 C C . ALA A 1 93 ? 12.384 -1.659 -19.517 1.00 73.38 93 ALA A C 1
ATOM 751 O O . ALA A 1 93 ? 12.156 -2.017 -18.360 1.00 73.38 93 ALA A O 1
ATOM 752 N N . PRO A 1 94 ? 11.370 -1.379 -20.368 1.00 67.56 94 PRO A N 1
ATOM 753 C CA . PRO A 1 94 ? 9.972 -1.543 -19.959 1.00 67.56 94 PRO A CA 1
ATOM 754 C C . PRO A 1 94 ? 9.599 -3.002 -19.643 1.00 67.56 94 PRO A C 1
ATOM 756 O O . PRO A 1 94 ? 8.794 -3.240 -18.748 1.00 67.56 94 PRO A O 1
ATOM 759 N N . TYR A 1 95 ? 10.219 -3.986 -20.301 1.00 67.06 95 TYR A N 1
ATOM 760 C CA . TYR A 1 95 ? 9.975 -5.410 -20.040 1.00 67.06 95 TYR A CA 1
ATOM 761 C C . TYR A 1 95 ? 10.653 -5.888 -18.751 1.00 67.06 95 TYR A C 1
ATOM 763 O O . TYR A 1 95 ? 10.059 -6.647 -17.992 1.00 67.06 95 TYR A O 1
ATOM 771 N N . ILE A 1 96 ? 11.857 -5.392 -18.451 1.00 66.00 96 ILE A N 1
ATOM 772 C CA . ILE A 1 96 ? 12.536 -5.663 -17.171 1.00 66.00 96 ILE A CA 1
ATOM 773 C C . ILE A 1 96 ? 11.769 -5.011 -16.013 1.00 66.00 96 ILE A C 1
ATOM 775 O O . ILE A 1 96 ? 11.648 -5.604 -14.942 1.00 66.00 96 ILE A O 1
ATOM 779 N N . LYS A 1 97 ? 11.188 -3.822 -16.234 1.00 60.16 97 LYS A N 1
ATOM 780 C CA . LYS A 1 97 ? 10.305 -3.182 -15.253 1.00 60.16 97 LYS A CA 1
ATOM 781 C C . LYS A 1 97 ? 9.093 -4.069 -14.948 1.00 60.16 97 LYS A C 1
ATOM 783 O O . LYS A 1 97 ? 8.755 -4.218 -13.783 1.00 60.16 97 LYS A O 1
ATOM 788 N N . LYS A 1 98 ? 8.530 -4.739 -15.960 1.00 58.94 98 LYS A N 1
ATOM 789 C CA . LYS A 1 98 ? 7.384 -5.650 -15.812 1.00 58.94 98 LYS A CA 1
ATOM 790 C C . LYS A 1 98 ? 7.690 -6.921 -15.003 1.00 58.94 98 LYS A C 1
ATOM 792 O O . LYS A 1 98 ? 6.803 -7.427 -14.332 1.00 58.94 98 LYS A O 1
ATOM 797 N N . ILE A 1 99 ? 8.935 -7.411 -15.001 1.00 60.72 99 ILE A N 1
ATOM 798 C CA . ILE A 1 99 ? 9.322 -8.582 -14.185 1.00 60.72 99 ILE A CA 1
ATOM 799 C C . ILE A 1 99 ? 9.353 -8.234 -12.687 1.00 60.72 99 ILE A C 1
ATOM 801 O O . ILE A 1 99 ? 8.896 -9.028 -11.876 1.00 60.72 99 ILE A O 1
ATOM 805 N N . ARG A 1 100 ? 9.794 -7.023 -12.309 1.00 57.56 100 ARG A N 1
ATOM 806 C CA . ARG A 1 100 ? 9.728 -6.559 -10.905 1.00 57.56 100 ARG A CA 1
ATOM 807 C C . ARG A 1 100 ? 8.303 -6.324 -10.401 1.00 57.56 100 ARG A C 1
ATOM 809 O O . ARG A 1 100 ? 8.062 -6.403 -9.199 1.00 57.56 100 ARG A O 1
ATOM 816 N N . VAL A 1 101 ? 7.378 -6.018 -11.307 1.00 59.97 101 VAL A N 1
ATOM 817 C CA . VAL A 1 101 ? 5.968 -5.802 -10.962 1.00 59.97 101 VAL A CA 1
ATOM 818 C C . VAL A 1 101 ? 5.321 -7.112 -10.489 1.00 59.97 101 VAL A C 1
ATOM 820 O O . VAL A 1 101 ? 4.582 -7.087 -9.514 1.00 59.97 101 VAL A O 1
ATOM 823 N N . GLY A 1 102 ? 5.706 -8.265 -11.055 1.00 64.56 102 GLY A N 1
ATOM 824 C CA . GLY A 1 102 ? 5.180 -9.574 -10.640 1.00 64.56 102 GLY A CA 1
ATOM 825 C C . GLY A 1 102 ? 5.509 -9.961 -9.192 1.00 64.56 102 GLY A C 1
ATOM 826 O O . GLY A 1 102 ? 4.622 -10.402 -8.466 1.00 64.56 102 GLY A O 1
ATOM 827 N N . ASP A 1 103 ? 6.747 -9.738 -8.742 1.00 70.12 103 ASP A N 1
ATOM 828 C CA . ASP A 1 103 ? 7.128 -10.009 -7.343 1.00 70.12 103 ASP A CA 1
ATOM 829 C C . ASP A 1 103 ? 6.390 -9.066 -6.374 1.00 70.12 103 ASP A C 1
ATOM 831 O O . ASP A 1 103 ? 5.929 -9.471 -5.310 1.00 70.12 103 ASP A O 1
ATOM 835 N N . THR A 1 104 ? 6.200 -7.810 -6.787 1.00 72.06 104 THR A N 1
ATOM 836 C CA . THR A 1 104 ? 5.529 -6.771 -5.991 1.00 72.06 104 THR A CA 1
ATOM 837 C C . THR A 1 104 ? 4.034 -7.063 -5.807 1.00 72.06 104 THR A C 1
ATOM 839 O O . THR A 1 104 ? 3.494 -6.830 -4.721 1.00 72.06 104 THR A O 1
ATOM 842 N N . GLU A 1 105 ? 3.369 -7.566 -6.854 1.00 73.19 105 GLU A N 1
ATOM 843 C CA . GLU A 1 105 ? 1.968 -8.007 -6.827 1.00 73.19 105 GLU A CA 1
ATOM 844 C C . GLU A 1 105 ? 1.780 -9.258 -5.963 1.00 73.19 105 GLU A C 1
ATOM 846 O O . GLU A 1 105 ? 0.814 -9.336 -5.201 1.00 73.19 105 GLU A O 1
ATOM 851 N N . LEU A 1 106 ? 2.711 -10.218 -6.045 1.00 80.94 106 LEU A N 1
ATOM 852 C CA . LEU A 1 106 ? 2.668 -11.432 -5.233 1.00 80.94 106 LEU A CA 1
ATOM 853 C C . LEU A 1 106 ? 2.767 -11.095 -3.736 1.00 80.94 106 LEU A C 1
ATOM 855 O O . LEU A 1 106 ? 1.911 -11.515 -2.958 1.00 80.94 106 LEU A O 1
ATOM 859 N N . GLU A 1 107 ? 3.749 -10.272 -3.352 1.00 81.06 107 GLU A N 1
ATOM 860 C CA . GLU A 1 107 ? 3.924 -9.807 -1.968 1.00 81.06 107 GLU A CA 1
ATOM 861 C C . GLU A 1 107 ? 2.702 -9.033 -1.458 1.00 81.06 107 GLU A C 1
ATOM 863 O O . GLU A 1 107 ? 2.316 -9.133 -0.292 1.00 81.06 107 GLU A O 1
ATOM 868 N N . LEU A 1 108 ? 2.080 -8.230 -2.325 1.00 83.88 108 LEU A N 1
ATOM 869 C CA . LEU A 1 108 ? 0.886 -7.473 -1.976 1.00 83.88 108 LEU A CA 1
ATOM 870 C C . LEU A 1 108 ? -0.310 -8.391 -1.717 1.00 83.88 108 LEU A C 1
ATOM 872 O O . LEU A 1 108 ? -1.021 -8.199 -0.733 1.00 83.88 108 LEU A O 1
ATOM 876 N N . LYS A 1 109 ? -0.530 -9.385 -2.583 1.00 84.88 109 LYS A N 1
ATOM 877 C CA . LYS A 1 109 ? -1.622 -10.346 -2.427 1.00 84.88 109 LYS A CA 1
ATOM 878 C C . LYS A 1 109 ? -1.481 -11.127 -1.124 1.00 84.88 109 LYS A C 1
ATOM 880 O O . LYS A 1 109 ? -2.453 -11.248 -0.384 1.00 84.88 109 LYS A O 1
ATOM 885 N N . GLU A 1 110 ? -0.269 -11.583 -0.819 1.00 89.06 110 GLU A N 1
ATOM 886 C CA . GLU A 1 110 ? 0.039 -12.241 0.452 1.00 89.06 110 GLU A CA 1
ATOM 887 C C . GLU A 1 110 ? -0.182 -11.298 1.648 1.00 89.06 110 GLU A C 1
ATOM 889 O O . GLU A 1 110 ? -0.784 -11.692 2.646 1.00 89.06 110 GLU A O 1
ATOM 894 N N . SER A 1 111 ? 0.209 -10.022 1.532 1.00 86.75 111 SER A N 1
ATOM 895 C CA . SER A 1 111 ? -0.035 -9.013 2.577 1.00 86.75 111 SER A CA 1
ATOM 896 C C . SER A 1 111 ? -1.526 -8.775 2.824 1.00 86.75 111 SER A C 1
ATOM 898 O O . SER A 1 111 ? -1.929 -8.618 3.971 1.00 86.75 111 SER A O 1
ATOM 900 N N . ILE A 1 112 ? -2.353 -8.755 1.772 1.00 89.12 112 ILE A N 1
ATOM 901 C CA . ILE A 1 112 ? -3.811 -8.591 1.891 1.00 89.12 112 ILE A CA 1
ATOM 902 C C . ILE A 1 112 ? -4.444 -9.831 2.529 1.00 89.12 112 ILE A C 1
ATOM 904 O O . ILE A 1 112 ? -5.325 -9.697 3.374 1.00 89.12 112 ILE A O 1
ATOM 908 N N . GLU A 1 113 ? -3.992 -11.032 2.164 1.00 91.44 113 GLU A N 1
ATOM 909 C CA . GLU A 1 113 ? -4.475 -12.270 2.782 1.00 91.44 113 GLU A CA 1
ATOM 910 C C . GLU A 1 113 ? -4.124 -12.323 4.276 1.00 91.44 113 GLU A C 1
ATOM 912 O O . GLU A 1 113 ? -4.972 -12.650 5.109 1.00 91.44 113 GLU A O 1
ATOM 917 N N . ASN A 1 114 ? -2.891 -11.953 4.629 1.00 91.44 114 ASN A N 1
ATOM 918 C CA . ASN A 1 114 ? -2.458 -11.859 6.020 1.00 91.44 114 ASN A CA 1
ATOM 919 C C . ASN A 1 114 ? -3.240 -10.781 6.773 1.00 91.44 114 ASN A C 1
ATOM 921 O O . ASN A 1 114 ? -3.719 -11.043 7.873 1.00 91.44 114 ASN A O 1
ATOM 925 N N . LEU A 1 115 ? -3.464 -9.618 6.154 1.00 91.19 115 LEU A N 1
ATOM 926 C CA . LEU A 1 115 ? -4.298 -8.564 6.723 1.00 91.19 115 LEU A CA 1
ATOM 927 C C . LEU A 1 115 ? -5.720 -9.060 7.001 1.00 91.19 115 LEU A C 1
ATOM 929 O O . LEU A 1 115 ? -6.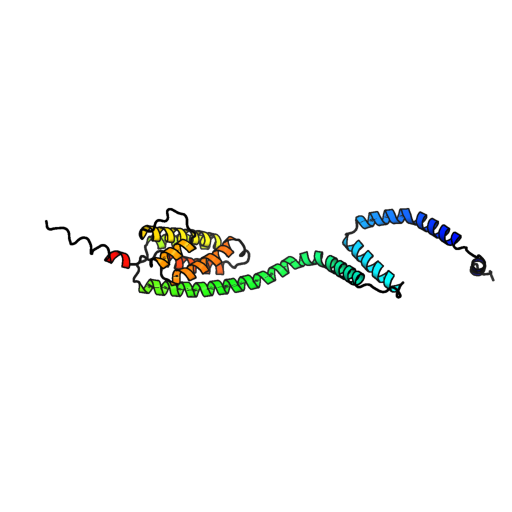256 -8.769 8.064 1.00 91.19 115 LEU A O 1
ATOM 933 N N . GLY A 1 116 ? -6.315 -9.836 6.092 1.00 91.25 116 GLY A N 1
ATOM 934 C CA . GLY A 1 116 ? -7.624 -10.454 6.307 1.00 91.25 116 GLY A CA 1
ATOM 935 C C . GLY A 1 116 ? -7.665 -11.305 7.575 1.00 91.25 116 GLY A C 1
ATOM 936 O O . GLY A 1 116 ? -8.557 -11.129 8.400 1.00 91.25 116 GLY A O 1
ATOM 937 N N . LYS A 1 117 ? -6.648 -12.152 7.777 1.00 93.69 117 LYS A N 1
ATOM 938 C CA . LYS A 1 117 ? -6.525 -13.000 8.974 1.00 93.69 117 LYS A CA 1
ATOM 939 C C . LYS A 1 117 ? -6.339 -12.180 10.253 1.00 93.69 117 LYS A C 1
ATOM 941 O O . LYS A 1 117 ? -6.911 -12.525 11.282 1.00 93.69 117 LYS A O 1
ATOM 946 N N . GLU A 1 118 ? -5.543 -11.111 10.217 1.00 91.12 118 GLU A N 1
ATOM 947 C CA . GLU A 1 118 ? -5.339 -10.255 11.395 1.00 91.12 118 GLU A CA 1
ATOM 948 C C . GLU A 1 118 ? -6.585 -9.419 11.727 1.00 91.12 118 GLU A C 1
ATOM 950 O O . GLU A 1 118 ? -6.912 -9.239 12.899 1.00 91.12 118 GLU A O 1
ATOM 955 N N . VAL A 1 119 ? -7.319 -8.945 10.714 1.00 92.06 119 VAL A N 1
ATOM 956 C CA . VAL A 1 119 ? -8.596 -8.238 10.902 1.00 92.06 119 VAL A CA 1
ATOM 957 C C . VAL A 1 119 ? -9.652 -9.167 11.495 1.00 92.06 119 VAL A C 1
ATOM 959 O O . VAL A 1 119 ? -10.345 -8.759 12.423 1.00 92.06 119 VAL A O 1
ATOM 962 N N . GLU A 1 120 ? -9.746 -10.410 11.015 1.00 92.81 120 GLU A N 1
ATOM 963 C CA . GLU A 1 120 ? -10.658 -11.426 11.558 1.00 92.81 120 GLU A CA 1
ATOM 964 C C . GLU A 1 120 ? -10.378 -11.684 13.046 1.00 92.81 120 GLU A C 1
ATOM 966 O O . GLU A 1 120 ? -11.278 -11.559 13.873 1.00 92.81 120 GLU A O 1
ATOM 971 N N . ARG A 1 121 ? -9.109 -11.891 13.429 1.00 90.25 121 ARG A N 1
ATOM 972 C CA . ARG A 1 121 ? -8.723 -12.040 14.846 1.00 90.25 121 ARG A CA 1
ATOM 973 C C . ARG A 1 121 ? -9.062 -10.812 15.687 1.00 90.25 121 ARG A C 1
ATOM 975 O O . ARG A 1 121 ? -9.577 -10.941 16.795 1.00 90.25 121 ARG A O 1
ATOM 982 N N . ALA A 1 122 ? -8.779 -9.614 15.171 1.00 87.81 122 ALA A N 1
ATOM 983 C CA . ALA A 1 122 ? -9.095 -8.372 15.869 1.00 87.81 122 ALA A CA 1
ATOM 984 C C . ALA A 1 122 ? -10.612 -8.180 16.038 1.00 87.81 122 ALA A C 1
ATOM 986 O O . ALA A 1 122 ? -11.056 -7.647 17.057 1.00 87.81 122 ALA A O 1
ATOM 987 N N . GLN A 1 123 ? -11.405 -8.626 15.061 1.00 88.81 123 GLN A N 1
ATOM 988 C CA . GLN A 1 123 ? -12.860 -8.612 15.121 1.00 88.81 123 GLN A CA 1
ATOM 989 C C . GLN A 1 123 ? -13.391 -9.600 16.161 1.00 88.81 123 GLN A C 1
ATOM 991 O O . GLN A 1 123 ? -14.242 -9.212 16.962 1.00 88.81 123 GLN A O 1
ATOM 996 N N . ASP A 1 124 ? -12.888 -10.833 16.183 1.00 89.81 124 ASP A N 1
ATOM 997 C CA . ASP A 1 124 ? -13.289 -11.847 17.163 1.00 89.81 124 ASP A CA 1
ATOM 998 C C . ASP A 1 124 ? -12.999 -11.365 18.591 1.00 89.81 124 ASP A C 1
ATOM 1000 O O . ASP A 1 124 ? -13.885 -11.364 19.449 1.00 89.81 124 ASP A O 1
ATOM 1004 N N . ALA A 1 125 ? -11.804 -10.810 18.817 1.00 86.38 125 ALA A N 1
ATOM 1005 C CA . ALA A 1 125 ? -11.426 -10.214 20.097 1.00 86.38 125 ALA A CA 1
ATOM 1006 C C . ALA A 1 125 ? -12.325 -9.025 20.499 1.00 86.38 125 ALA A C 1
ATOM 1008 O O . ALA A 1 125 ? -12.591 -8.803 21.684 1.00 86.38 125 ALA A O 1
ATOM 1009 N N . ALA A 1 126 ? -12.809 -8.243 19.529 1.00 85.50 126 ALA A N 1
ATOM 1010 C CA . ALA A 1 126 ? -13.735 -7.142 19.788 1.00 85.50 126 ALA A CA 1
ATOM 1011 C C . ALA A 1 126 ? -15.161 -7.634 20.108 1.00 85.50 126 ALA A C 1
ATOM 1013 O O . ALA A 1 126 ? -15.824 -7.062 20.976 1.00 85.50 126 ALA A O 1
ATOM 1014 N N . GLN A 1 127 ? -15.637 -8.697 19.447 1.00 85.75 127 GLN A N 1
ATOM 1015 C CA . GLN A 1 127 ? -16.979 -9.254 19.662 1.00 85.75 127 GLN A CA 1
ATOM 1016 C C . GLN A 1 127 ? -17.147 -9.889 21.044 1.00 85.75 127 GLN A C 1
ATOM 1018 O O . GLN A 1 127 ? -18.204 -9.726 21.656 1.00 85.75 127 GLN A O 1
ATOM 1023 N N . GLU A 1 128 ? -16.102 -10.524 21.580 1.00 82.38 128 GLU A N 1
ATOM 1024 C CA . GLU A 1 128 ? -16.102 -11.051 22.954 1.00 82.38 128 GLU A CA 1
ATOM 1025 C C . GLU A 1 128 ? -16.383 -9.970 24.015 1.00 82.38 128 GLU A C 1
ATOM 1027 O O . GLU A 1 128 ? -16.780 -10.280 25.138 1.00 82.38 128 GLU A O 1
ATOM 1032 N N . THR A 1 129 ? -16.222 -8.688 23.670 1.00 72.50 129 THR A N 1
ATOM 1033 C CA . THR A 1 129 ? -16.343 -7.566 24.610 1.00 72.50 129 THR A CA 1
ATOM 1034 C C . THR A 1 129 ? -17.764 -6.953 24.678 1.00 72.50 129 THR A C 1
ATOM 1036 O O . THR A 1 129 ? -17.955 -5.940 25.346 1.00 72.50 129 THR A O 1
ATOM 1039 N N . GLU A 1 130 ? -18.796 -7.549 24.054 1.00 63.97 130 GLU A N 1
ATOM 1040 C CA . GLU A 1 130 ? -20.186 -7.016 24.004 1.00 63.97 130 GLU A CA 1
ATOM 1041 C C . GLU A 1 130 ? -20.256 -5.507 23.664 1.00 63.97 130 GLU A C 1
ATOM 1043 O O . GLU A 1 130 ? -20.965 -4.720 24.303 1.00 63.97 130 GLU A O 1
ATOM 1048 N N . ALA A 1 131 ? -19.483 -5.067 22.672 1.00 69.00 131 ALA A N 1
ATOM 1049 C CA . ALA A 1 131 ? -19.456 -3.664 22.281 1.00 69.00 131 ALA A CA 1
ATOM 1050 C C . ALA A 1 131 ? -20.581 -3.329 21.285 1.00 69.00 131 ALA A C 1
ATOM 1052 O O . ALA A 1 131 ? -20.796 -4.035 20.299 1.00 69.00 131 ALA A O 1
ATOM 1053 N N . SER A 1 132 ? -21.281 -2.215 21.516 1.00 74.12 132 SER A N 1
ATOM 1054 C CA . SER A 1 132 ? -22.232 -1.651 20.552 1.00 74.12 132 SER A CA 1
ATOM 1055 C C . SER A 1 132 ? -21.494 -0.735 19.577 1.00 74.12 132 SER A C 1
ATOM 1057 O O . SER A 1 132 ? -20.689 0.098 19.990 1.00 74.12 132 SER A O 1
ATOM 1059 N N . VAL A 1 133 ? -21.788 -0.855 18.282 1.00 75.19 133 VAL A N 1
ATOM 1060 C CA . VAL A 1 133 ? -21.268 0.058 17.250 1.00 75.19 133 VAL A CA 1
ATOM 1061 C C . VAL A 1 133 ? -22.104 1.343 17.257 1.00 75.19 133 VAL A C 1
ATOM 1063 O O . VAL A 1 133 ? -23.333 1.281 17.295 1.00 75.19 133 VAL A O 1
ATOM 1066 N N . SER A 1 134 ? -21.456 2.511 17.225 1.00 74.38 134 SER A N 1
ATOM 1067 C CA . SER A 1 134 ? -22.154 3.802 17.125 1.00 74.38 134 SER A CA 1
ATOM 1068 C C . SER A 1 134 ? -22.805 3.982 15.746 1.00 74.38 134 SER A C 1
ATOM 1070 O O . SER A 1 134 ? -22.180 3.724 14.716 1.00 74.38 134 SER A O 1
ATOM 1072 N N . GLY A 1 135 ? -24.042 4.486 15.704 1.00 78.75 135 GLY A N 1
ATOM 1073 C CA . GLY A 1 135 ? -24.775 4.733 14.455 1.00 78.75 135 GLY A CA 1
ATOM 1074 C C . GLY A 1 135 ? -24.105 5.744 13.511 1.00 78.75 135 GLY A C 1
ATOM 1075 O O . GLY A 1 135 ? -24.312 5.669 12.301 1.00 78.75 135 GLY A O 1
ATOM 1076 N N . SER A 1 136 ? -23.252 6.642 14.025 1.00 81.25 136 SER A N 1
ATOM 1077 C CA . SER A 1 136 ? -22.497 7.605 13.202 1.00 81.25 136 SER A CA 1
ATOM 1078 C C . SER A 1 136 ? -21.531 6.924 12.228 1.00 81.25 136 SER A C 1
ATOM 1080 O O . SER A 1 136 ? -21.337 7.394 11.110 1.00 81.25 136 SER A O 1
ATOM 1082 N N . VAL A 1 137 ? -20.983 5.773 12.619 1.00 85.94 137 VAL A N 1
ATOM 1083 C CA . VAL A 1 137 ? -20.001 5.006 11.840 1.00 85.94 137 VAL A CA 1
ATOM 1084 C C . VAL A 1 137 ? -20.625 4.460 10.560 1.00 85.94 137 VAL A C 1
ATOM 1086 O O . VAL A 1 137 ? -19.982 4.444 9.514 1.00 85.94 137 VAL A O 1
ATOM 1089 N N . SER A 1 138 ? -21.900 4.069 10.615 1.00 88.44 138 SER A N 1
ATOM 1090 C CA . SER A 1 138 ? -22.610 3.521 9.457 1.00 88.44 138 SER A CA 1
ATOM 1091 C C . SER A 1 138 ? -22.695 4.531 8.311 1.00 88.44 138 SER A C 1
ATOM 1093 O O . SER A 1 138 ? -22.429 4.177 7.165 1.00 88.44 138 SER A O 1
ATOM 1095 N N . ALA A 1 139 ? -23.006 5.795 8.615 1.00 91.44 139 ALA A N 1
ATOM 1096 C CA . ALA A 1 139 ? -23.086 6.854 7.607 1.00 91.44 139 ALA A CA 1
ATOM 1097 C C . ALA A 1 139 ? -21.708 7.175 7.003 1.00 91.44 139 ALA A C 1
ATOM 1099 O O . ALA A 1 139 ? -21.577 7.497 5.821 1.00 91.44 139 ALA A O 1
ATOM 1100 N N . GLU A 1 140 ? -20.649 7.074 7.809 1.00 91.38 140 GLU A N 1
ATOM 1101 C CA . GLU A 1 140 ? -19.287 7.269 7.330 1.00 91.38 140 GLU A CA 1
ATOM 1102 C C . GLU A 1 140 ? -18.814 6.161 6.391 1.00 91.38 140 GLU A C 1
ATOM 1104 O O . GLU A 1 140 ? -18.148 6.466 5.400 1.00 91.38 140 GLU A O 1
ATOM 1109 N N . ILE A 1 141 ? -19.166 4.908 6.693 1.00 92.38 141 ILE A N 1
ATOM 1110 C CA . ILE A 1 141 ? -18.877 3.749 5.845 1.00 92.38 141 ILE A CA 1
ATOM 1111 C C . ILE A 1 141 ? -19.633 3.867 4.522 1.00 92.38 141 ILE A C 1
ATOM 1113 O O . ILE A 1 141 ? -19.029 3.697 3.466 1.00 92.38 141 ILE A O 1
ATOM 1117 N N . GLU A 1 142 ? -20.917 4.232 4.552 1.00 93.06 142 GLU A N 1
ATOM 1118 C CA . GLU A 1 142 ? -21.723 4.421 3.340 1.00 93.06 142 GLU A CA 1
ATOM 1119 C C . GLU A 1 142 ? -21.090 5.448 2.391 1.00 93.06 142 GLU A C 1
ATOM 1121 O O . GLU A 1 142 ? -20.937 5.185 1.199 1.00 93.06 142 GLU A O 1
ATOM 1126 N N . LYS A 1 143 ? -20.596 6.568 2.931 1.00 94.06 143 LYS A N 1
ATOM 1127 C CA . LYS A 1 143 ? -19.876 7.578 2.143 1.00 94.06 143 LYS A CA 1
ATOM 1128 C C . LYS A 1 143 ? -18.594 7.034 1.497 1.00 94.06 143 LYS A C 1
ATOM 1130 O O . LYS A 1 143 ? -18.263 7.414 0.378 1.00 94.06 143 LYS A O 1
ATOM 1135 N N . VAL A 1 144 ? -17.851 6.172 2.194 1.00 94.50 144 VAL A N 1
ATOM 1136 C CA . VAL A 1 144 ? -16.639 5.532 1.646 1.00 94.50 144 VAL A CA 1
ATOM 1137 C C . VAL A 1 144 ? -17.000 4.557 0.523 1.00 94.50 144 VAL A C 1
ATOM 1139 O O . VAL A 1 144 ? -16.301 4.517 -0.487 1.00 94.50 144 VAL A O 1
ATOM 1142 N N . LEU A 1 145 ? -18.090 3.801 0.676 1.00 93.06 145 LEU A N 1
ATOM 1143 C CA . LEU A 1 145 ? -18.582 2.860 -0.335 1.00 93.06 145 LEU A CA 1
ATOM 1144 C C . LEU A 1 145 ? -19.123 3.570 -1.586 1.00 93.06 145 LEU A C 1
ATOM 1146 O O . LEU A 1 145 ? -18.938 3.093 -2.706 1.00 93.06 145 LEU A O 1
ATOM 1150 N N . GLU A 1 146 ? -19.757 4.732 -1.421 1.00 95.56 146 GLU A N 1
ATOM 1151 C CA . GLU A 1 146 ? -20.165 5.559 -2.559 1.00 95.56 146 GLU A CA 1
ATOM 1152 C C . GLU A 1 146 ? -18.942 6.044 -3.354 1.00 95.56 146 GLU A C 1
ATOM 1154 O O . GLU A 1 146 ? -18.933 6.004 -4.587 1.00 95.56 146 GLU A O 1
ATOM 1159 N N . GLU A 1 147 ? -17.886 6.469 -2.654 1.00 94.81 147 GLU A N 1
ATOM 1160 C CA . GLU A 1 147 ? -16.653 6.938 -3.286 1.00 94.81 147 GLU A CA 1
ATOM 1161 C C . GLU A 1 147 ? -15.877 5.798 -3.958 1.00 94.81 147 GLU A C 1
ATOM 1163 O O . GLU A 1 147 ? -15.315 5.991 -5.034 1.00 94.81 147 GLU A O 1
ATOM 1168 N N . SER A 1 148 ? -15.889 4.587 -3.386 1.00 94.50 148 SER A N 1
ATOM 1169 C CA . SER A 1 148 ? -15.154 3.439 -3.940 1.00 94.50 148 SER A CA 1
ATOM 1170 C C . SER A 1 148 ? -15.692 2.984 -5.294 1.00 94.50 148 SER A C 1
ATOM 1172 O O . SER A 1 148 ? -14.938 2.454 -6.106 1.00 94.50 148 SER A O 1
ATOM 1174 N N . SER A 1 149 ? -16.970 3.258 -5.565 1.00 93.44 149 SER A N 1
ATOM 1175 C CA . SER A 1 149 ? -17.593 3.017 -6.869 1.00 93.44 149 SER A CA 1
ATOM 1176 C C . SER A 1 149 ? -17.116 3.999 -7.950 1.00 93.44 149 SER A C 1
ATOM 1178 O O . SER A 1 149 ? -17.277 3.720 -9.137 1.00 93.44 149 SER A O 1
ATOM 1180 N N . LYS A 1 150 ? -16.559 5.153 -7.555 1.00 96.50 150 LYS A N 1
ATOM 1181 C CA . LYS A 1 150 ? -16.059 6.205 -8.457 1.00 96.50 150 LYS A CA 1
ATOM 1182 C C . LYS A 1 150 ? -14.545 6.107 -8.637 1.00 96.50 150 LYS A C 1
ATOM 1184 O O . LYS A 1 150 ? -14.065 6.111 -9.766 1.00 96.50 150 LYS A O 1
ATOM 1189 N N . ASP A 1 151 ? -13.816 6.026 -7.526 1.00 96.06 151 ASP A N 1
ATOM 1190 C CA . ASP A 1 151 ? -12.358 5.912 -7.473 1.00 96.06 151 ASP A CA 1
ATOM 1191 C C . ASP A 1 151 ? -11.944 5.123 -6.207 1.00 96.06 151 ASP A C 1
ATOM 1193 O O . ASP A 1 151 ? -11.910 5.675 -5.098 1.00 96.06 151 ASP A O 1
ATOM 1197 N N . PRO A 1 152 ? -11.595 3.827 -6.342 1.00 95.44 152 PRO A N 1
ATOM 1198 C CA . PRO A 1 152 ? -11.173 2.988 -5.220 1.00 95.44 152 PRO A CA 1
ATOM 1199 C C . PRO A 1 152 ? -9.967 3.540 -4.446 1.00 95.44 152 PRO A C 1
ATOM 1201 O O . PRO A 1 152 ? -9.876 3.361 -3.228 1.00 95.44 152 PRO A O 1
ATOM 1204 N N . LYS A 1 153 ? -9.036 4.228 -5.123 1.00 94.94 153 LYS A N 1
ATOM 1205 C CA . LYS A 1 153 ? -7.839 4.803 -4.488 1.00 94.94 153 LYS A CA 1
ATOM 1206 C C . LYS A 1 153 ? -8.219 6.006 -3.639 1.00 94.94 153 LYS A C 1
ATOM 1208 O O . LYS A 1 153 ? -7.778 6.103 -2.491 1.00 94.94 153 LYS A O 1
ATOM 1213 N N . ALA A 1 154 ? -9.061 6.890 -4.169 1.00 95.69 154 ALA A N 1
ATOM 1214 C CA . ALA A 1 154 ? -9.590 8.020 -3.410 1.00 95.69 154 ALA A CA 1
ATOM 1215 C C . ALA A 1 154 ? -10.379 7.540 -2.182 1.00 95.69 154 ALA A C 1
ATOM 1217 O O . ALA A 1 154 ? -10.167 8.048 -1.077 1.00 95.69 154 ALA A O 1
ATOM 1218 N N . ALA A 1 155 ? -11.206 6.504 -2.343 1.00 96.88 155 ALA A N 1
ATOM 1219 C CA . ALA A 1 155 ? -11.955 5.899 -1.248 1.00 96.88 155 ALA A CA 1
ATOM 1220 C C . ALA A 1 155 ? -11.047 5.319 -0.153 1.00 96.88 155 ALA A C 1
ATOM 1222 O O . ALA A 1 155 ? -11.287 5.560 1.030 1.00 96.88 155 ALA A O 1
ATOM 1223 N N . LEU A 1 156 ? -9.962 4.624 -0.519 1.00 96.81 156 LEU A N 1
ATOM 1224 C CA . LEU A 1 156 ? -8.975 4.110 0.438 1.00 96.81 156 LEU A CA 1
ATOM 1225 C C . LEU A 1 156 ? -8.303 5.235 1.245 1.00 96.81 156 LEU A C 1
ATOM 1227 O O . LEU A 1 156 ? -8.104 5.114 2.460 1.00 96.81 156 LEU A O 1
ATOM 1231 N N . LEU A 1 157 ? -7.946 6.343 0.590 1.00 96.69 157 LEU A N 1
ATOM 1232 C CA . LEU A 1 157 ? -7.343 7.498 1.260 1.00 96.69 157 LEU A CA 1
ATOM 1233 C C . LEU A 1 157 ? -8.340 8.195 2.192 1.00 96.69 157 LEU A C 1
ATOM 1235 O O . LEU A 1 157 ? -7.986 8.516 3.330 1.00 96.69 157 LEU A O 1
ATOM 1239 N N . LEU A 1 158 ? -9.587 8.367 1.745 1.00 97.25 158 LEU A N 1
ATOM 1240 C CA . LEU A 1 158 ? -10.676 8.903 2.559 1.00 97.25 158 LEU A CA 1
ATOM 1241 C C . LEU A 1 158 ? -10.921 8.032 3.798 1.00 97.25 158 LEU A C 1
ATOM 1243 O O . LEU A 1 158 ? -10.996 8.549 4.912 1.00 97.25 158 LEU A O 1
ATOM 1247 N N . LEU A 1 159 ? -10.991 6.713 3.618 1.00 97.69 159 LEU A N 1
ATOM 1248 C CA . LEU A 1 159 ? -11.145 5.744 4.699 1.00 97.69 159 LEU A CA 1
ATOM 1249 C C . LEU A 1 159 ? -10.000 5.832 5.710 1.00 97.69 159 LEU A C 1
ATOM 1251 O O . LEU A 1 159 ? -10.235 5.841 6.914 1.00 97.69 159 LEU A O 1
ATOM 1255 N N . SER A 1 160 ? -8.762 5.975 5.235 1.00 97.25 160 SER A N 1
ATOM 1256 C CA . SER A 1 160 ? -7.595 6.134 6.111 1.00 97.25 160 SER A CA 1
ATOM 1257 C C . SER A 1 160 ? -7.705 7.370 7.003 1.00 97.25 160 SER A C 1
ATOM 1259 O O . SER A 1 160 ? -7.391 7.301 8.189 1.00 97.25 160 SER A O 1
ATOM 1261 N N . ALA A 1 161 ? -8.158 8.495 6.440 1.00 97.31 161 ALA A N 1
ATOM 1262 C CA . ALA A 1 161 ? -8.360 9.730 7.192 1.00 97.31 161 ALA A CA 1
ATOM 1263 C C . ALA A 1 161 ? -9.465 9.575 8.250 1.00 97.31 161 ALA A C 1
ATOM 1265 O O . ALA A 1 161 ? -9.327 10.079 9.363 1.00 97.31 161 ALA A O 1
ATOM 1266 N N . LYS A 1 162 ? -10.534 8.835 7.927 1.00 96.50 162 LYS A N 1
ATOM 1267 C CA . LYS A 1 162 ? -11.607 8.507 8.876 1.00 96.50 162 LYS A CA 1
ATOM 1268 C C . LYS A 1 162 ? -11.123 7.630 10.024 1.00 96.50 162 LYS A C 1
ATOM 1270 O O . LYS A 1 162 ? -11.425 7.934 11.172 1.00 96.50 162 LYS A O 1
ATOM 1275 N N . ILE A 1 163 ? -10.333 6.594 9.732 1.00 97.25 163 ILE A N 1
ATOM 1276 C CA . ILE A 1 163 ? -9.727 5.752 10.771 1.00 97.25 163 ILE A CA 1
ATOM 1277 C C . ILE A 1 163 ? -8.857 6.613 11.688 1.00 97.25 163 ILE A C 1
ATOM 1279 O O . ILE A 1 163 ? -9.025 6.558 12.898 1.00 97.25 163 ILE A O 1
ATOM 1283 N N . GLU A 1 164 ? -7.976 7.456 11.144 1.00 97.56 164 GLU A N 1
ATOM 1284 C CA . GLU A 1 164 ? -7.122 8.328 11.961 1.00 97.56 164 GLU A CA 1
ATOM 1285 C C . GLU A 1 164 ? -7.931 9.285 12.847 1.00 97.56 164 GLU A C 1
ATOM 1287 O O . GLU A 1 164 ? -7.626 9.435 14.033 1.00 97.56 164 GLU A O 1
ATOM 1292 N N . HIS A 1 165 ? -8.982 9.894 12.294 1.00 96.06 165 HIS A N 1
ATOM 1293 C CA . HIS A 1 165 ? -9.892 10.741 13.058 1.00 96.06 165 HIS A CA 1
ATOM 1294 C C . HIS A 1 165 ? -10.551 9.961 14.202 1.00 96.06 165 HIS A C 1
ATOM 1296 O O . HIS A 1 165 ? -10.531 10.412 15.345 1.00 96.06 165 HIS A O 1
ATOM 1302 N N . GLN A 1 166 ? -11.051 8.756 13.923 1.00 95.75 166 GLN A N 1
ATOM 1303 C CA . GLN A 1 166 ? -11.690 7.919 14.929 1.00 95.75 166 GLN A CA 1
ATOM 1304 C C . GLN A 1 166 ? -10.717 7.469 16.022 1.00 95.75 166 GLN A C 1
ATOM 1306 O O . GLN A 1 166 ? -11.063 7.503 17.199 1.00 95.75 166 GLN A O 1
ATOM 1311 N N . LEU A 1 167 ? -9.493 7.082 15.658 1.00 96.31 167 LEU A N 1
ATOM 1312 C CA . LEU A 1 167 ? -8.455 6.714 16.623 1.00 96.31 167 LEU A CA 1
ATOM 1313 C C . LEU A 1 167 ? -8.163 7.863 17.586 1.00 96.31 167 LEU A C 1
ATOM 1315 O O . LEU A 1 167 ? -8.043 7.642 18.789 1.00 96.31 167 LEU A O 1
ATOM 1319 N N . ARG A 1 168 ? -8.075 9.088 17.060 1.00 96.75 168 ARG A N 1
ATOM 1320 C CA . ARG A 1 168 ? -7.874 10.288 17.869 1.00 96.75 168 ARG A CA 1
ATOM 1321 C C . ARG A 1 168 ? -9.049 10.522 18.818 1.00 96.75 168 ARG A C 1
ATOM 1323 O O . ARG A 1 168 ? -8.819 10.638 20.017 1.00 96.75 168 ARG A O 1
ATOM 1330 N N . ASN A 1 169 ? -10.276 10.521 18.298 1.00 94.88 169 ASN A N 1
ATOM 1331 C CA . ASN A 1 169 ? -11.481 10.757 19.096 1.00 94.88 169 ASN A CA 1
ATOM 1332 C C . ASN A 1 169 ? -11.597 9.747 20.245 1.00 94.88 169 ASN A C 1
ATOM 1334 O O . ASN A 1 169 ? -11.882 10.130 21.372 1.00 94.88 169 ASN A O 1
ATOM 1338 N N . ARG A 1 170 ? -11.301 8.465 19.997 1.00 93.75 170 ARG A N 1
ATOM 1339 C CA . ARG A 1 170 ? -11.358 7.423 21.036 1.00 93.75 170 ARG A CA 1
ATOM 1340 C C . ARG A 1 170 ? -10.343 7.644 22.154 1.00 93.75 170 ARG A C 1
ATOM 1342 O O . ARG A 1 170 ? -10.653 7.384 23.309 1.00 93.75 170 ARG A O 1
ATOM 1349 N N . LEU A 1 171 ? -9.142 8.121 21.833 1.00 95.19 171 LEU A N 1
ATOM 1350 C CA . LEU A 1 171 ? -8.148 8.458 22.855 1.00 95.19 171 LEU A CA 1
ATOM 1351 C C . LEU A 1 171 ? -8.588 9.671 23.681 1.00 95.19 171 LEU A C 1
ATOM 1353 O O . LEU A 1 171 ? -8.461 9.644 24.904 1.00 95.19 171 LEU A O 1
ATOM 1357 N N . GLU A 1 172 ? -9.145 10.693 23.028 1.00 95.06 172 GLU A N 1
ATOM 1358 C CA . GLU A 1 172 ? -9.688 11.883 23.695 1.00 95.06 172 GLU A CA 1
ATOM 1359 C C . GLU A 1 172 ? -10.864 11.530 24.620 1.00 95.06 172 GLU A C 1
ATOM 1361 O O . GLU A 1 172 ? -10.891 11.970 25.769 1.00 95.06 172 GLU A O 1
ATOM 1366 N N . GLU A 1 173 ? -11.790 10.678 24.164 1.00 93.44 173 GLU A N 1
ATOM 1367 C CA . GLU A 1 173 ? -12.906 10.141 24.959 1.00 93.44 173 GLU A CA 1
ATOM 1368 C C . GLU A 1 173 ? -12.425 9.391 26.210 1.00 93.44 173 GLU A C 1
ATOM 1370 O O . GLU A 1 173 ? -13.062 9.464 27.258 1.00 93.44 173 GLU A O 1
ATOM 1375 N N . SER A 1 174 ? -11.283 8.704 26.122 1.00 93.38 174 SER A N 1
ATOM 1376 C CA . SER A 1 174 ? -10.641 8.018 27.251 1.00 93.38 174 SER A CA 1
ATOM 1377 C C . SER A 1 174 ? -9.753 8.935 28.108 1.00 93.38 174 SER A C 1
ATOM 1379 O O . SER A 1 174 ? -9.019 8.453 28.970 1.00 93.38 174 SER A O 1
ATOM 1381 N N . GLY A 1 175 ? -9.791 10.254 27.891 1.00 95.12 175 GLY A N 1
ATOM 1382 C CA . GLY A 1 175 ? -9.047 11.240 28.680 1.00 95.12 175 GLY A CA 1
ATOM 1383 C C . GLY A 1 175 ? -7.554 11.336 28.348 1.00 95.12 175 GLY A C 1
ATOM 1384 O O . GLY A 1 175 ? -6.792 11.953 29.095 1.00 95.12 175 GLY A O 1
ATOM 1385 N N . ILE A 1 176 ? -7.108 10.744 27.238 1.00 95.81 176 ILE A N 1
ATOM 1386 C CA . ILE A 1 176 ? -5.720 10.818 26.782 1.00 95.81 176 ILE A CA 1
ATOM 1387 C C . ILE A 1 176 ? -5.582 12.035 25.870 1.00 95.81 176 ILE A C 1
ATOM 1389 O O . ILE A 1 176 ? -6.147 12.073 24.780 1.00 95.81 176 ILE A O 1
ATOM 1393 N N . SER A 1 177 ? -4.793 13.025 26.298 1.00 94.38 177 SER A N 1
ATOM 1394 C CA . SER A 1 177 ? -4.535 14.219 25.485 1.00 94.38 177 SER A CA 1
ATOM 1395 C C . SER A 1 177 ? -3.839 13.862 24.164 1.00 94.38 177 SER A C 1
ATOM 1397 O O . SER A 1 177 ? -2.797 13.199 24.121 1.00 94.38 177 SER A O 1
ATOM 1399 N N . THR A 1 178 ? -4.417 14.372 23.082 1.00 94.06 178 THR A N 1
ATOM 1400 C CA . THR A 1 178 ? -3.953 14.298 21.691 1.00 94.06 178 THR A CA 1
ATOM 1401 C C . THR A 1 178 ? -3.485 15.670 21.186 1.00 94.06 178 THR A C 1
ATOM 1403 O O . THR A 1 178 ? -3.329 15.862 19.979 1.00 94.06 178 THR A O 1
ATOM 1406 N N . ASP A 1 179 ? -3.209 16.618 22.098 1.00 91.62 179 ASP A N 1
ATOM 1407 C CA . ASP A 1 179 ? -2.797 18.000 21.780 1.00 91.62 179 ASP A CA 1
ATOM 1408 C C . ASP A 1 179 ? -1.553 18.049 20.879 1.00 91.62 179 ASP A C 1
ATOM 1410 O O . ASP A 1 179 ? -1.305 19.015 20.154 1.00 91.62 179 ASP A O 1
ATOM 1414 N N . ARG A 1 180 ? -0.744 16.985 20.921 1.00 91.81 180 ARG A N 1
ATOM 1415 C CA . ARG A 1 180 ? 0.362 16.759 19.993 1.00 91.81 180 ARG A CA 1
ATOM 1416 C C . ARG A 1 180 ? -0.094 15.842 18.864 1.00 91.81 180 ARG A C 1
ATOM 1418 O O . ARG A 1 180 ? -0.624 14.760 19.099 1.00 91.81 180 ARG A O 1
ATOM 1425 N N . VAL A 1 181 ? 0.205 16.246 17.631 1.00 92.06 181 VAL A N 1
ATOM 1426 C CA . VAL A 1 181 ? -0.025 15.411 16.448 1.00 92.06 181 VAL A CA 1
ATOM 1427 C C . VAL A 1 181 ? 0.887 14.186 16.522 1.00 92.06 181 VAL A C 1
ATOM 1429 O O . VAL A 1 181 ? 2.113 14.313 16.485 1.00 92.06 181 VAL A O 1
ATOM 1432 N N . PHE A 1 182 ? 0.287 13.003 16.631 1.00 94.81 182 PHE A N 1
ATOM 1433 C CA . PHE A 1 182 ? 0.991 11.727 16.559 1.00 94.81 182 PHE A CA 1
ATOM 1434 C C . PHE A 1 182 ? 0.764 11.078 15.193 1.00 94.81 182 PHE A C 1
ATOM 1436 O O . PHE A 1 182 ? -0.181 11.405 14.479 1.00 94.81 182 PHE A O 1
ATOM 1443 N N . SER A 1 183 ? 1.638 10.144 14.817 1.00 96.69 183 SER A N 1
ATOM 1444 C CA . SER A 1 183 ? 1.364 9.288 13.665 1.00 96.69 183 SER A CA 1
ATOM 1445 C C . SER A 1 183 ? 0.200 8.344 13.974 1.00 96.69 183 SER A C 1
ATOM 1447 O O . SER A 1 183 ? 0.007 7.942 15.124 1.00 96.69 183 SER A O 1
ATOM 1449 N N . ALA A 1 184 ? -0.534 7.924 12.944 1.00 96.75 184 ALA A N 1
ATOM 1450 C CA . ALA A 1 184 ? -1.659 7.005 13.106 1.00 96.75 184 ALA A CA 1
ATOM 1451 C C . ALA A 1 184 ? -1.266 5.708 13.846 1.00 96.75 184 ALA A C 1
ATOM 1453 O O . ALA A 1 184 ? -1.934 5.309 14.795 1.00 96.75 184 ALA A O 1
ATOM 1454 N N . SER A 1 185 ? -0.109 5.118 13.518 1.00 97.25 185 SER A N 1
ATOM 1455 C CA . SER A 1 185 ? 0.417 3.940 14.228 1.00 97.25 185 SER A CA 1
ATOM 1456 C C . SER A 1 185 ? 0.669 4.202 15.712 1.00 97.25 185 SER A C 1
ATOM 1458 O O . SER A 1 185 ? 0.461 3.311 16.532 1.00 97.25 185 SER A O 1
ATOM 1460 N N . ARG A 1 186 ? 1.094 5.418 16.073 1.00 97.69 186 ARG A N 1
ATOM 1461 C CA . ARG A 1 186 ? 1.340 5.780 17.469 1.00 97.69 186 ARG A CA 1
ATOM 1462 C C . ARG A 1 186 ? 0.038 5.938 18.252 1.00 97.69 186 ARG A C 1
ATOM 1464 O O . ARG A 1 186 ? 0.008 5.536 19.410 1.00 97.69 186 ARG A O 1
ATOM 1471 N N . TYR A 1 187 ? -1.028 6.459 17.637 1.00 97.69 187 TYR A N 1
ATOM 1472 C CA . TYR A 1 187 ? -2.356 6.470 18.261 1.00 97.69 187 TYR A CA 1
ATOM 1473 C C . TYR A 1 187 ? -2.823 5.046 18.587 1.00 97.69 187 TYR A C 1
ATOM 1475 O O . TYR A 1 187 ? -3.254 4.786 19.709 1.00 97.69 187 TYR A O 1
ATOM 1483 N N . VAL A 1 188 ? -2.660 4.106 17.650 1.00 97.56 188 VAL A N 1
ATOM 1484 C CA . VAL A 1 188 ? -3.031 2.703 17.887 1.00 97.56 188 VAL A CA 1
ATOM 1485 C C . VAL A 1 188 ? -2.186 2.065 18.985 1.00 97.56 188 VAL A C 1
ATOM 1487 O O . VAL A 1 188 ? -2.734 1.418 19.870 1.00 97.56 188 VAL A O 1
ATOM 1490 N N . GLU A 1 189 ? -0.868 2.265 18.966 1.00 97.62 189 GLU A N 1
ATOM 1491 C CA . GLU A 1 189 ? 0.035 1.723 19.989 1.00 97.62 189 GLU A CA 1
ATOM 1492 C C . GLU A 1 189 ? -0.347 2.200 21.398 1.00 97.62 189 GLU A C 1
ATOM 1494 O O . GLU A 1 189 ? -0.406 1.397 22.330 1.00 97.62 189 GLU A O 1
ATOM 1499 N N . ILE A 1 190 ? -0.646 3.497 21.549 1.00 97.25 190 ILE A N 1
ATOM 1500 C CA . ILE A 1 190 ? -1.129 4.063 22.813 1.00 97.25 190 ILE A CA 1
ATOM 1501 C C . ILE A 1 190 ? -2.463 3.413 23.187 1.00 97.25 190 ILE A C 1
ATOM 1503 O O . ILE A 1 190 ? -2.579 2.882 24.284 1.00 97.25 190 ILE A O 1
ATOM 1507 N N . GLY A 1 191 ? -3.440 3.383 22.278 1.00 95.94 191 GLY A N 1
ATOM 1508 C CA . GLY A 1 191 ? -4.760 2.831 22.581 1.00 95.94 191 GLY A CA 1
ATOM 1509 C C . GLY A 1 191 ? -4.742 1.341 22.935 1.00 95.94 191 GLY A C 1
ATOM 1510 O O . GLY A 1 191 ? -5.462 0.926 23.836 1.00 95.94 191 GLY A O 1
ATOM 1511 N N . VAL A 1 192 ? -3.879 0.534 22.312 1.00 95.88 192 VAL A N 1
ATOM 1512 C CA . VAL A 1 192 ? -3.686 -0.875 22.696 1.00 95.88 192 VAL A CA 1
ATOM 1513 C C . VAL A 1 192 ? -3.042 -0.992 24.075 1.00 95.88 192 VAL A C 1
ATOM 1515 O O . VAL A 1 192 ? -3.462 -1.818 24.886 1.00 95.88 192 VAL A O 1
ATOM 1518 N N . ARG A 1 193 ? -2.033 -0.164 24.371 1.00 96.62 193 ARG A N 1
ATOM 1519 C CA . ARG A 1 193 ? -1.355 -0.171 25.674 1.00 96.62 193 ARG A CA 1
ATOM 1520 C C . ARG A 1 193 ? -2.294 0.223 26.814 1.00 96.62 193 ARG A C 1
ATOM 1522 O O . ARG A 1 193 ? -2.243 -0.409 27.864 1.00 96.62 193 ARG A O 1
ATOM 1529 N N . GLU A 1 194 ? -3.149 1.219 26.595 1.00 95.44 194 GLU A N 1
ATOM 1530 C CA . GLU A 1 194 ? -4.155 1.655 27.573 1.00 95.44 194 GLU A CA 1
ATOM 1531 C C . GLU A 1 194 ? -5.404 0.744 27.593 1.00 95.44 194 GLU A C 1
ATOM 1533 O O . GLU A 1 194 ? -6.321 0.963 28.378 1.00 95.44 194 GLU A O 1
ATOM 1538 N N . GLY A 1 195 ? -5.457 -0.299 26.752 1.00 93.31 195 GLY A N 1
ATOM 1539 C CA . GLY A 1 195 ? -6.568 -1.258 26.710 1.00 93.31 195 GLY A CA 1
ATOM 1540 C C . GLY A 1 195 ? -7.852 -0.735 26.055 1.00 93.31 195 GLY A C 1
ATOM 1541 O O . GLY A 1 195 ? -8.903 -1.355 26.204 1.00 93.31 195 GLY A O 1
ATOM 1542 N N . ILE A 1 196 ? -7.769 0.380 25.326 1.00 94.25 196 ILE A N 1
ATOM 1543 C CA . ILE A 1 196 ? -8.869 0.982 24.556 1.00 94.25 196 ILE A CA 1
ATOM 1544 C C . ILE A 1 196 ? -9.155 0.157 23.297 1.00 94.25 196 ILE A C 1
ATOM 1546 O O . ILE A 1 196 ? -10.313 -0.000 22.909 1.00 94.25 196 ILE A O 1
ATOM 1550 N N . PHE A 1 197 ? -8.104 -0.389 22.678 1.00 94.69 197 PHE A N 1
ATOM 1551 C CA . PHE A 1 197 ? -8.199 -1.274 21.517 1.00 94.69 197 PHE A CA 1
ATOM 1552 C C . PHE A 1 197 ? -7.732 -2.699 21.860 1.00 94.69 197 PHE A C 1
ATOM 1554 O O . PHE A 1 197 ? -6.842 -2.863 22.703 1.00 94.69 197 PHE A O 1
ATOM 1561 N N . PRO A 1 198 ? -8.267 -3.738 21.188 1.00 93.44 198 PRO A N 1
ATOM 1562 C CA . PRO A 1 198 ? -7.765 -5.106 21.310 1.00 93.44 198 PRO A CA 1
ATOM 1563 C C . PRO A 1 198 ? -6.280 -5.206 20.940 1.00 93.44 198 PRO A C 1
ATOM 1565 O O . PRO A 1 198 ? -5.803 -4.493 20.060 1.00 93.44 198 PRO A O 1
ATOM 1568 N N . LYS A 1 199 ? -5.540 -6.136 21.556 1.00 92.81 199 LYS A N 1
ATOM 1569 C CA . LYS A 1 199 ? -4.098 -6.313 21.282 1.00 92.81 199 LYS A CA 1
ATOM 1570 C C . LYS A 1 199 ? -3.804 -6.623 19.812 1.00 92.81 199 LYS A C 1
ATOM 1572 O O . LYS A 1 199 ? -2.824 -6.112 19.270 1.00 92.81 199 LYS A O 1
ATOM 1577 N N . ASP A 1 200 ? -4.690 -7.379 19.174 1.00 92.38 200 ASP A N 1
ATOM 1578 C CA . ASP A 1 200 ? -4.557 -7.799 17.775 1.00 92.38 200 ASP A CA 1
ATOM 1579 C C . ASP A 1 200 ? -4.911 -6.684 16.778 1.00 92.38 200 ASP A C 1
ATOM 1581 O O . ASP A 1 200 ? -4.629 -6.784 15.587 1.00 92.38 200 ASP A O 1
ATOM 1585 N N . PHE A 1 201 ? -5.444 -5.555 17.253 1.00 94.88 201 PHE A N 1
ATOM 1586 C CA . PHE A 1 201 ? -5.757 -4.417 16.394 1.00 94.88 201 PHE A CA 1
ATOM 1587 C C . PHE A 1 201 ? -4.495 -3.715 15.860 1.00 94.88 201 PHE A C 1
ATOM 1589 O O . PHE A 1 201 ? -4.479 -3.257 14.718 1.00 94.88 201 PHE A O 1
ATOM 1596 N N . PHE A 1 202 ? -3.408 -3.653 16.642 1.00 96.12 202 PHE A N 1
ATOM 1597 C CA . PHE A 1 202 ? -2.156 -3.019 16.205 1.00 96.12 202 PHE A CA 1
ATOM 1598 C C . PHE A 1 202 ? -1.494 -3.696 14.992 1.00 96.12 202 PHE A C 1
ATOM 1600 O O . PHE A 1 202 ? -1.181 -2.974 14.039 1.00 96.12 202 PHE A O 1
ATOM 1607 N N . PRO A 1 203 ? -1.260 -5.027 14.971 1.00 94.56 203 PRO A N 1
ATOM 1608 C CA . PRO A 1 203 ? -0.689 -5.682 13.795 1.00 94.56 203 PRO A CA 1
ATOM 1609 C C . PRO A 1 203 ? -1.583 -5.521 12.558 1.00 94.56 203 PRO A C 1
ATOM 1611 O O . PRO A 1 203 ? -1.074 -5.100 11.519 1.00 94.56 203 PRO A O 1
ATOM 1614 N N . ALA A 1 204 ? -2.902 -5.713 12.687 1.00 95.12 204 ALA A N 1
ATOM 1615 C CA . ALA A 1 204 ? -3.847 -5.511 11.587 1.00 95.12 204 ALA A CA 1
ATOM 1616 C C . ALA A 1 204 ? -3.788 -4.075 11.031 1.00 95.12 204 ALA A C 1
ATOM 1618 O O . ALA A 1 204 ? -3.663 -3.856 9.825 1.00 95.12 204 ALA A O 1
ATOM 1619 N N . PHE A 1 205 ? -3.796 -3.070 11.912 1.00 97.25 205 PHE A N 1
ATOM 1620 C CA . PHE A 1 205 ? -3.688 -1.670 11.510 1.00 97.25 205 PHE A CA 1
ATOM 1621 C C . PHE A 1 205 ? -2.361 -1.364 10.807 1.00 97.25 205 PHE A C 1
ATOM 1623 O O . PHE A 1 205 ? -2.340 -0.671 9.788 1.00 97.25 205 PHE A O 1
ATOM 1630 N N . ARG A 1 206 ? -1.239 -1.860 11.340 1.00 96.31 206 ARG A N 1
ATOM 1631 C CA . ARG A 1 206 ? 0.092 -1.641 10.760 1.00 96.31 206 ARG A CA 1
ATOM 1632 C C . ARG A 1 206 ? 0.171 -2.200 9.342 1.00 96.31 206 ARG A C 1
ATOM 1634 O O . ARG A 1 206 ? 0.693 -1.521 8.455 1.00 96.31 206 ARG A O 1
ATOM 1641 N N . ASP A 1 207 ? -0.349 -3.403 9.139 1.00 93.81 207 ASP A N 1
ATOM 1642 C CA . ASP A 1 207 ? -0.300 -4.083 7.850 1.00 93.81 207 ASP A CA 1
ATOM 1643 C C . ASP A 1 207 ? -1.198 -3.358 6.831 1.00 93.81 207 ASP A C 1
ATOM 1645 O O . ASP A 1 207 ? -0.741 -3.033 5.732 1.00 93.81 207 ASP A O 1
ATOM 1649 N N . PHE A 1 208 ? -2.406 -2.941 7.236 1.00 96.62 208 PHE A N 1
ATOM 1650 C CA . PHE A 1 208 ? -3.268 -2.059 6.438 1.00 96.62 208 PHE A CA 1
ATOM 1651 C C . PHE A 1 208 ? -2.558 -0.756 6.042 1.00 96.62 208 PHE A C 1
ATOM 1653 O O . PHE A 1 208 ? -2.542 -0.379 4.867 1.00 96.62 208 PHE A O 1
ATOM 1660 N N . TRP A 1 209 ? -1.929 -0.074 7.005 1.00 97.12 209 TRP A N 1
ATOM 1661 C CA . TRP A 1 209 ? -1.272 1.215 6.775 1.00 97.12 209 TRP A CA 1
ATOM 1662 C C . TRP A 1 209 ? -0.075 1.094 5.823 1.00 97.12 209 TRP A C 1
ATOM 1664 O O . TRP A 1 209 ? 0.140 1.964 4.976 1.00 97.12 209 TRP A O 1
ATOM 1674 N N . SER A 1 210 ? 0.681 -0.003 5.928 1.00 94.00 210 SER A N 1
ATOM 1675 C CA . SER A 1 210 ? 1.793 -0.327 5.030 1.00 94.00 210 SER A CA 1
ATOM 1676 C C . SER A 1 210 ? 1.319 -0.483 3.582 1.00 94.00 210 SER A C 1
ATOM 1678 O O . SER A 1 210 ? 1.828 0.190 2.680 1.00 94.00 210 SER A O 1
ATOM 1680 N N . VAL A 1 211 ? 0.286 -1.304 3.363 1.00 92.00 211 VAL A N 1
ATOM 1681 C CA . VAL A 1 211 ? -0.297 -1.532 2.033 1.00 92.00 211 VAL A CA 1
ATOM 1682 C C . VAL A 1 211 ? -0.850 -0.228 1.454 1.00 92.00 211 VAL A C 1
ATOM 1684 O O . VAL A 1 211 ? -0.546 0.133 0.316 1.00 92.00 211 VAL A O 1
ATOM 1687 N N . ARG A 1 212 ? -1.594 0.539 2.254 1.00 94.75 212 ARG A N 1
ATOM 1688 C CA . ARG A 1 212 ? -2.137 1.839 1.851 1.00 94.75 212 ARG A CA 1
ATOM 1689 C C . ARG A 1 212 ? -1.052 2.829 1.438 1.00 94.75 212 ARG A C 1
ATOM 1691 O O . ARG A 1 212 ? -1.238 3.545 0.457 1.00 94.75 212 ARG A O 1
ATOM 1698 N N . ASN A 1 213 ? 0.075 2.886 2.149 1.00 94.81 213 ASN A N 1
ATOM 1699 C CA . ASN A 1 213 ? 1.178 3.776 1.780 1.00 94.81 213 ASN A CA 1
ATOM 1700 C C . ASN A 1 213 ? 1.765 3.415 0.411 1.00 94.81 213 ASN A C 1
ATOM 1702 O O . ASN A 1 213 ? 2.003 4.315 -0.391 1.00 94.81 213 ASN A O 1
ATOM 1706 N N . ARG A 1 214 ? 1.910 2.121 0.095 1.00 90.88 214 ARG A N 1
ATOM 1707 C CA . ARG A 1 214 ? 2.330 1.671 -1.247 1.00 90.88 214 ARG A CA 1
ATOM 1708 C C . ARG A 1 214 ? 1.341 2.122 -2.326 1.00 90.88 214 ARG A C 1
ATOM 1710 O O . ARG A 1 214 ? 1.758 2.610 -3.375 1.00 90.88 214 ARG A O 1
ATOM 1717 N N . VAL A 1 215 ? 0.035 2.034 -2.046 1.00 91.00 215 VAL A N 1
ATOM 1718 C CA . VAL A 1 215 ? -1.014 2.539 -2.952 1.00 91.00 215 VAL A CA 1
ATOM 1719 C C . VAL A 1 215 ? -0.894 4.050 -3.164 1.00 91.00 215 VAL A C 1
ATOM 1721 O O . VAL A 1 215 ? -0.897 4.514 -4.303 1.00 91.00 215 VAL A O 1
ATOM 1724 N N . ALA A 1 216 ? -0.727 4.813 -2.082 1.00 91.31 216 ALA A N 1
ATOM 1725 C CA . ALA A 1 216 ? -0.639 6.272 -2.114 1.00 91.31 216 ALA A CA 1
ATOM 1726 C C . ALA A 1 216 ? 0.605 6.795 -2.852 1.00 91.31 216 ALA A C 1
ATOM 1728 O O . ALA A 1 216 ? 0.534 7.817 -3.531 1.00 91.31 216 ALA A O 1
ATOM 1729 N N . HIS A 1 217 ? 1.740 6.102 -2.737 1.00 87.94 217 HIS A N 1
ATOM 1730 C CA . HIS A 1 217 ? 2.992 6.501 -3.385 1.00 87.94 217 HIS A CA 1
ATOM 1731 C C . HIS A 1 217 ? 3.052 6.174 -4.881 1.00 87.94 217 HIS A C 1
ATOM 1733 O O . HIS A 1 217 ? 4.020 6.538 -5.547 1.00 87.94 217 HIS A O 1
ATOM 1739 N N . GLY A 1 218 ? 2.021 5.532 -5.436 1.00 82.38 218 GLY A N 1
ATOM 1740 C CA . GLY A 1 218 ? 2.034 5.135 -6.838 1.00 82.38 218 GLY A CA 1
ATOM 1741 C C . GLY A 1 218 ? 2.971 3.958 -7.112 1.00 82.38 218 GLY A C 1
ATOM 1742 O O . GLY A 1 218 ? 3.129 3.566 -8.259 1.00 82.38 218 GLY A O 1
ATOM 1743 N N . ASP A 1 219 ? 3.494 3.271 -6.093 1.00 72.69 219 ASP A N 1
ATOM 1744 C CA . ASP A 1 219 ? 4.115 1.947 -6.291 1.00 72.69 219 ASP A CA 1
ATOM 1745 C C . ASP A 1 219 ? 3.089 0.905 -6.806 1.00 72.69 219 ASP A C 1
ATOM 1747 O O . ASP A 1 219 ? 3.418 -0.235 -7.119 1.00 72.69 219 ASP A O 1
ATOM 1751 N N . ALA A 1 220 ? 1.836 1.348 -6.920 1.00 60.69 220 ALA A N 1
ATOM 1752 C CA . ALA A 1 220 ? 0.609 0.664 -7.255 1.00 60.69 220 ALA A CA 1
ATOM 1753 C C . ALA A 1 220 ? 0.002 1.022 -8.625 1.00 60.69 220 ALA A C 1
ATOM 1755 O O . ALA A 1 220 ? -1.203 0.836 -8.816 1.00 60.69 220 ALA A O 1
ATOM 1756 N N . PHE A 1 221 ? 0.754 1.607 -9.565 1.00 59.72 221 PHE A N 1
ATOM 1757 C CA . PHE A 1 221 ? 0.170 1.985 -10.867 1.00 59.72 221 PHE A CA 1
ATOM 1758 C C . PHE A 1 221 ? -0.464 0.802 -11.622 1.00 59.72 221 PHE A C 1
ATOM 1760 O O . PHE A 1 221 ? -1.379 1.043 -12.402 1.00 59.72 221 PHE A O 1
ATOM 1767 N N . ASP A 1 222 ? -0.059 -0.435 -11.310 1.00 73.12 222 ASP A N 1
ATOM 1768 C CA . ASP A 1 222 ? -0.565 -1.666 -11.931 1.00 73.12 222 ASP A CA 1
ATOM 1769 C C . ASP A 1 222 ? -1.435 -2.539 -10.992 1.00 73.12 222 ASP A C 1
ATOM 1771 O O . ASP A 1 222 ? -1.822 -3.641 -11.370 1.00 73.12 222 ASP A O 1
ATOM 1775 N N . ILE A 1 223 ? -1.773 -2.082 -9.775 1.00 81.94 223 ILE A N 1
ATOM 1776 C CA . ILE A 1 223 ? -2.658 -2.859 -8.884 1.00 81.94 223 ILE A CA 1
ATOM 1777 C C . ILE A 1 223 ? -4.088 -2.819 -9.430 1.00 81.94 223 ILE A C 1
ATOM 1779 O O . ILE A 1 223 ? -4.645 -1.735 -9.603 1.00 81.94 223 ILE A O 1
ATOM 1783 N N . ASP A 1 224 ? -4.678 -3.998 -9.638 1.00 89.62 224 ASP A N 1
ATOM 1784 C CA . ASP A 1 224 ? -6.084 -4.162 -10.018 1.00 89.62 224 ASP A CA 1
ATOM 1785 C C . ASP A 1 224 ? -7.015 -3.546 -8.958 1.00 89.62 224 ASP A C 1
ATOM 1787 O O . ASP A 1 224 ? -6.856 -3.769 -7.751 1.00 89.62 224 ASP A O 1
ATOM 1791 N N . ASP A 1 225 ? -8.013 -2.793 -9.414 1.00 92.44 225 ASP A N 1
ATOM 1792 C CA . ASP A 1 225 ? -9.012 -2.129 -8.578 1.00 92.44 225 ASP A CA 1
ATOM 1793 C C . ASP A 1 225 ? -9.720 -3.121 -7.643 1.00 92.44 225 ASP A C 1
ATOM 1795 O O . ASP A 1 225 ? -10.058 -2.768 -6.511 1.00 92.44 225 ASP A O 1
ATOM 1799 N N . ALA A 1 226 ? -9.861 -4.389 -8.048 1.00 92.69 226 ALA A N 1
ATOM 1800 C CA . ALA A 1 226 ? -10.399 -5.453 -7.200 1.00 92.69 226 ALA A CA 1
ATOM 1801 C C . ALA A 1 226 ? -9.610 -5.646 -5.885 1.00 92.69 226 ALA A C 1
ATOM 1803 O O . ALA A 1 226 ? -10.205 -5.867 -4.822 1.00 92.69 226 ALA A O 1
ATOM 1804 N N . TYR A 1 227 ? -8.278 -5.517 -5.916 1.00 90.94 227 TYR A N 1
ATOM 1805 C CA . TYR A 1 227 ? -7.453 -5.586 -4.703 1.00 90.94 227 TYR A CA 1
ATOM 1806 C C . TYR A 1 227 ? -7.645 -4.356 -3.821 1.00 90.94 227 TYR A C 1
ATOM 1808 O O . TYR A 1 227 ? -7.696 -4.475 -2.597 1.00 90.94 227 TYR A O 1
ATOM 1816 N N . ILE A 1 228 ? -7.787 -3.179 -4.430 1.00 94.25 228 ILE A N 1
ATOM 1817 C CA . ILE A 1 228 ? -8.011 -1.931 -3.695 1.00 94.25 228 ILE A CA 1
ATOM 1818 C C . ILE A 1 228 ? -9.377 -1.969 -3.009 1.00 94.25 228 ILE A C 1
ATOM 1820 O O . ILE A 1 228 ? -9.474 -1.624 -1.836 1.00 94.25 228 ILE A O 1
ATOM 1824 N N . LEU A 1 229 ? -10.410 -2.471 -3.688 1.00 95.38 229 LEU A N 1
ATOM 1825 C CA . LEU A 1 229 ? -11.736 -2.683 -3.103 1.00 95.38 229 LEU A CA 1
ATOM 1826 C C . LEU A 1 229 ? -11.702 -3.685 -1.941 1.00 95.38 229 LEU A C 1
ATOM 1828 O O . LEU A 1 229 ? -12.330 -3.447 -0.910 1.00 95.38 229 LEU A O 1
ATOM 1832 N N . SER A 1 230 ? -10.918 -4.759 -2.062 1.00 95.00 230 SER A N 1
ATOM 1833 C CA . SER A 1 230 ? -10.704 -5.708 -0.959 1.00 95.00 230 SER A CA 1
ATOM 1834 C C . SER A 1 230 ? -10.053 -5.022 0.248 1.00 95.00 230 SER A C 1
ATOM 1836 O O . SER A 1 230 ? -10.484 -5.206 1.384 1.00 95.00 230 SER A O 1
ATOM 1838 N N . LEU A 1 231 ? -9.059 -4.161 0.009 1.00 95.31 231 LEU A N 1
ATOM 1839 C CA . LEU A 1 231 ? -8.405 -3.378 1.056 1.00 95.31 231 LEU A CA 1
ATOM 1840 C C . LEU A 1 231 ? -9.337 -2.330 1.682 1.00 95.31 231 LEU A C 1
ATOM 1842 O O . LEU A 1 231 ? -9.272 -2.107 2.888 1.00 95.31 231 LEU A O 1
ATOM 1846 N N . VAL A 1 232 ? -10.218 -1.709 0.892 1.00 96.81 232 VAL A N 1
ATOM 1847 C CA . VAL A 1 232 ? -11.276 -0.817 1.392 1.00 96.81 232 VAL A CA 1
ATOM 1848 C C . VAL A 1 232 ? -12.214 -1.589 2.316 1.00 96.81 232 VAL A C 1
ATOM 1850 O O . VAL A 1 232 ? -12.475 -1.120 3.420 1.00 96.81 232 VAL A O 1
ATOM 1853 N N . SER A 1 233 ? -12.644 -2.794 1.928 1.00 96.06 233 SER A N 1
ATOM 1854 C CA . SER A 1 233 ? -13.465 -3.659 2.784 1.00 96.06 233 SER A CA 1
ATOM 1855 C C . SER A 1 233 ? -12.765 -3.954 4.117 1.00 96.06 233 SER A C 1
ATOM 1857 O O . SER A 1 233 ? -13.332 -3.706 5.179 1.00 96.06 233 SER A O 1
ATOM 1859 N N . LEU A 1 234 ? -11.502 -4.391 4.087 1.00 96.44 234 LEU A N 1
ATOM 1860 C CA . LEU A 1 234 ? -10.718 -4.655 5.304 1.00 96.44 234 LEU A CA 1
ATOM 1861 C C . LEU A 1 234 ? -10.526 -3.393 6.161 1.00 96.44 234 LEU A C 1
ATOM 1863 O O . LEU A 1 234 ? -10.622 -3.440 7.385 1.00 96.44 234 LEU A O 1
ATOM 1867 N N . GLY A 1 235 ? -10.307 -2.241 5.530 1.00 96.81 235 GLY A N 1
ATOM 1868 C CA . GLY A 1 235 ? -10.209 -0.965 6.230 1.00 96.81 235 GLY A CA 1
ATOM 1869 C C . GLY A 1 235 ? -11.528 -0.538 6.885 1.00 96.81 235 GLY A C 1
ATOM 1870 O O . GLY A 1 235 ? -11.502 0.039 7.970 1.00 96.81 235 GLY A O 1
ATOM 1871 N N . THR A 1 236 ? -12.686 -0.826 6.275 1.00 96.50 236 THR A N 1
ATOM 1872 C CA . THR A 1 236 ? -13.990 -0.535 6.898 1.00 96.50 236 THR A CA 1
ATOM 1873 C C . THR A 1 236 ? -14.224 -1.386 8.139 1.00 96.50 236 THR A C 1
ATOM 1875 O O . THR A 1 236 ? -14.796 -0.895 9.112 1.00 96.50 236 THR A O 1
ATOM 1878 N N . GLU A 1 237 ? -13.692 -2.609 8.160 1.00 96.00 237 GLU A N 1
ATOM 1879 C CA . GLU A 1 237 ? -13.711 -3.449 9.354 1.00 96.00 237 GLU A CA 1
ATOM 1880 C C . GLU A 1 237 ? -12.819 -2.899 10.466 1.00 96.00 237 GLU A C 1
ATOM 1882 O O . GLU A 1 237 ? -13.250 -2.797 11.615 1.00 96.00 237 GLU A O 1
ATOM 1887 N N . LEU A 1 238 ? -11.616 -2.427 10.127 1.00 96.00 238 LEU A N 1
ATOM 1888 C CA . LEU A 1 238 ? -10.757 -1.730 11.087 1.00 96.00 238 LEU A CA 1
ATOM 1889 C C . LEU A 1 238 ? -11.410 -0.461 11.639 1.00 96.00 238 LEU A C 1
ATOM 1891 O O . LEU A 1 238 ? -11.312 -0.202 12.838 1.00 96.00 238 LEU A O 1
ATOM 1895 N N . LEU A 1 239 ? -12.093 0.318 10.795 1.00 96.12 239 LEU A N 1
ATOM 1896 C CA . LEU A 1 239 ? -12.845 1.491 11.239 1.00 96.12 239 LEU A CA 1
ATOM 1897 C C . LEU A 1 239 ? -13.940 1.088 12.233 1.00 96.12 239 LEU A C 1
ATOM 1899 O O . LEU A 1 239 ? -14.062 1.702 13.290 1.00 96.12 239 LEU A O 1
ATOM 1903 N N . ARG A 1 240 ? -14.691 0.024 11.930 1.00 93.94 240 ARG A N 1
ATOM 1904 C CA . ARG A 1 240 ? -15.734 -0.505 12.813 1.00 93.94 240 ARG A CA 1
ATOM 1905 C C . ARG A 1 240 ? -15.164 -0.917 14.169 1.00 93.94 240 ARG A C 1
ATOM 1907 O O . ARG A 1 240 ? -15.719 -0.506 15.184 1.00 93.94 240 ARG A O 1
ATOM 1914 N N . ILE A 1 241 ? -14.045 -1.648 14.191 1.00 93.38 241 ILE A N 1
ATOM 1915 C CA . ILE A 1 241 ? -13.346 -2.034 15.428 1.00 93.38 241 ILE A CA 1
ATOM 1916 C C . ILE A 1 241 ? -12.892 -0.787 16.197 1.00 93.38 241 ILE A C 1
ATOM 1918 O O . ILE A 1 241 ? -13.182 -0.672 17.387 1.00 93.38 241 ILE A O 1
ATOM 1922 N N . ALA A 1 242 ? -12.263 0.186 15.531 1.00 93.69 242 ALA A N 1
ATOM 1923 C CA . ALA A 1 242 ? -11.837 1.438 16.160 1.00 93.69 242 ALA A CA 1
ATOM 1924 C C . ALA A 1 242 ? -13.014 2.217 16.774 1.00 93.69 242 ALA A C 1
ATOM 1926 O O . ALA A 1 242 ? -12.854 2.895 17.786 1.00 93.69 242 ALA A O 1
ATOM 1927 N N . SER A 1 243 ? -14.209 2.104 16.197 1.00 92.25 243 SER A N 1
ATOM 1928 C CA . SER A 1 243 ? -15.416 2.751 16.708 1.00 92.25 243 SER A CA 1
ATOM 1929 C C . SER A 1 243 ? -16.166 1.982 17.793 1.00 92.25 243 SER A C 1
ATOM 1931 O O . SER A 1 243 ? -17.120 2.526 18.353 1.00 92.25 243 SER A O 1
ATOM 1933 N N . THR A 1 244 ? -15.781 0.745 18.109 1.00 89.56 244 THR A N 1
ATOM 1934 C CA . THR A 1 244 ? -16.420 0.003 19.203 1.00 89.56 244 THR A CA 1
ATOM 1935 C C . THR A 1 244 ? -16.071 0.624 20.556 1.00 89.56 244 THR A C 1
ATOM 1937 O O . THR A 1 244 ? -14.905 0.870 20.876 1.00 89.56 244 THR A O 1
ATOM 1940 N N . THR A 1 245 ? -17.095 0.910 21.360 1.00 77.50 245 THR A N 1
ATOM 1941 C CA . THR A 1 245 ? -16.931 1.446 22.716 1.00 77.50 245 THR A CA 1
ATOM 1942 C C . THR A 1 245 ? -16.797 0.287 23.699 1.00 77.50 245 THR A C 1
ATOM 1944 O O . THR A 1 245 ? -17.698 -0.546 23.806 1.00 77.50 245 THR A O 1
ATOM 1947 N N . SER A 1 246 ? -15.682 0.213 24.430 1.00 67.62 246 SER A N 1
ATOM 1948 C CA . SER A 1 246 ? -15.516 -0.790 25.486 1.00 67.62 246 SER A CA 1
ATOM 1949 C C . SER A 1 246 ? -16.386 -0.421 26.687 1.00 67.62 246 SER A C 1
ATOM 1951 O O . SER A 1 246 ? -16.244 0.645 27.278 1.00 67.62 246 SER A O 1
ATOM 1953 N N . LYS A 1 247 ? -17.294 -1.318 27.080 1.00 59.50 247 LYS A N 1
ATOM 1954 C CA . LYS A 1 247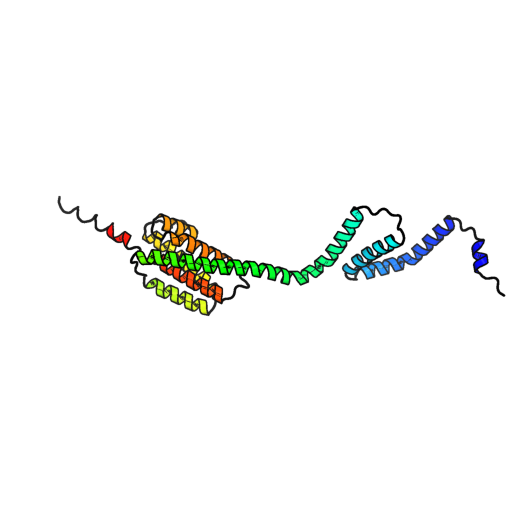 ? -18.238 -1.115 28.197 1.00 59.50 247 LYS A CA 1
ATOM 1955 C C . LYS A 1 247 ? -17.547 -1.024 29.569 1.00 59.50 247 LYS A C 1
ATOM 1957 O O . LYS A 1 247 ? -18.186 -0.678 30.563 1.00 59.50 247 LYS A O 1
ATOM 1962 N N . LYS A 1 248 ? -16.252 -1.355 29.641 1.00 58.09 248 LYS A N 1
ATOM 1963 C CA . LYS A 1 248 ? -15.481 -1.440 30.890 1.00 58.09 248 LYS A CA 1
ATOM 1964 C C . LYS A 1 248 ? -15.348 -0.091 31.610 1.00 58.09 248 LYS A C 1
ATOM 1966 O O . LYS A 1 248 ? -15.256 -0.087 32.835 1.00 58.09 248 LYS A O 1
ATOM 1971 N N . ASP A 1 249 ? -15.458 1.017 30.883 1.00 53.91 249 ASP A N 1
ATOM 1972 C CA . ASP A 1 249 ? -15.286 2.367 31.429 1.00 53.91 249 ASP A CA 1
ATOM 1973 C C . ASP A 1 249 ? -16.477 2.834 32.286 1.00 53.91 249 ASP A C 1
ATOM 1975 O O . ASP A 1 249 ? -16.324 3.704 33.140 1.00 53.91 249 ASP A O 1
ATOM 1979 N N . ASN A 1 250 ? -17.656 2.210 32.156 1.00 53.56 250 ASN A N 1
ATOM 1980 C CA . ASN A 1 250 ? -18.856 2.699 32.845 1.00 53.56 250 ASN A CA 1
ATOM 1981 C C . ASN A 1 250 ? -19.025 2.168 34.283 1.00 53.56 250 ASN A C 1
ATOM 1983 O O . ASN A 1 250 ? -19.780 2.734 35.064 1.00 53.56 250 ASN A O 1
ATOM 1987 N N . LYS A 1 251 ? -18.312 1.100 34.678 1.00 56.56 251 LYS A N 1
ATOM 1988 C CA . LYS A 1 251 ? -18.416 0.536 36.043 1.00 56.56 251 LYS A CA 1
ATOM 1989 C C . LYS A 1 251 ? -17.534 1.236 37.083 1.00 56.56 251 LYS A C 1
ATOM 1991 O O . LYS A 1 251 ? -17.743 1.033 38.274 1.00 56.56 251 LYS A O 1
ATOM 1996 N N . GLY A 1 252 ? -16.560 2.044 36.658 1.00 57.06 252 GLY A N 1
ATOM 1997 C CA . GLY A 1 252 ? -15.661 2.765 37.566 1.00 57.06 252 GLY A CA 1
ATOM 1998 C C . GLY A 1 252 ? -16.244 4.063 38.131 1.00 57.06 252 GLY A C 1
ATOM 1999 O O . GLY A 1 252 ? -15.801 4.504 39.186 1.00 57.06 252 GLY A O 1
ATOM 2000 N N . SER A 1 253 ? -17.245 4.657 37.469 1.00 55.78 253 SER A N 1
ATOM 2001 C CA . SER A 1 253 ? -17.761 5.980 37.851 1.00 55.78 253 SER A CA 1
ATOM 2002 C C . SER A 1 253 ? -18.960 5.953 38.809 1.00 55.78 253 SER A C 1
ATOM 2004 O O . SER A 1 253 ? -19.223 6.961 39.460 1.00 55.78 253 SER A O 1
ATOM 2006 N N . GLU A 1 254 ? -19.679 4.833 38.939 1.00 57.59 254 GLU A N 1
ATOM 2007 C CA . GLU A 1 254 ? -20.816 4.721 39.875 1.00 57.59 254 GLU A CA 1
ATOM 2008 C C . GLU A 1 254 ? -20.390 4.421 41.325 1.00 57.59 254 GLU A C 1
ATOM 2010 O O . GLU A 1 254 ? -21.128 4.727 42.256 1.00 57.59 254 GLU A O 1
ATOM 2015 N N . ALA A 1 255 ? -19.183 3.894 41.561 1.00 58.53 255 ALA A N 1
ATOM 2016 C CA . ALA A 1 255 ? -18.740 3.502 42.905 1.00 58.53 255 ALA A CA 1
ATOM 2017 C C . ALA A 1 255 ? -18.258 4.670 43.794 1.00 58.53 255 ALA A C 1
ATOM 2019 O O . ALA A 1 255 ? -17.892 4.444 44.946 1.00 58.53 255 ALA A O 1
ATOM 2020 N N . GLN A 1 256 ? -18.234 5.907 43.285 1.00 57.38 256 GLN A N 1
ATOM 2021 C CA . GLN A 1 256 ? -17.650 7.056 43.991 1.00 57.38 256 GLN A CA 1
ATOM 2022 C C . GLN A 1 256 ? -18.666 8.137 44.402 1.00 57.38 256 GLN A C 1
ATOM 2024 O O . GLN A 1 256 ? -18.266 9.134 44.996 1.00 57.38 256 GLN A O 1
ATOM 2029 N N . ASN A 1 257 ? -19.968 7.938 44.146 1.00 59.59 257 ASN A N 1
ATOM 2030 C CA . ASN A 1 257 ? -21.014 8.928 44.454 1.00 59.59 257 ASN A CA 1
ATOM 2031 C C . ASN A 1 257 ? -21.966 8.537 45.607 1.00 59.59 257 ASN A C 1
ATOM 2033 O O . ASN A 1 257 ? -22.913 9.265 45.875 1.00 59.59 257 ASN A O 1
ATOM 2037 N N . ASP A 1 258 ? -21.728 7.424 46.311 1.00 59.72 258 ASP A N 1
ATOM 2038 C CA . ASP A 1 258 ? -22.648 6.922 47.356 1.00 59.72 258 ASP A CA 1
ATOM 2039 C C . ASP A 1 258 ? -22.126 7.119 48.798 1.00 59.72 258 ASP A C 1
ATOM 2041 O O . ASP A 1 258 ? -22.530 6.428 49.728 1.00 59.72 258 ASP A O 1
ATOM 2045 N N . GLY A 1 259 ? -21.181 8.050 48.999 1.00 61.72 259 GLY A N 1
ATOM 2046 C CA . GLY A 1 259 ? -20.453 8.192 50.269 1.00 61.72 259 GLY A CA 1
ATOM 2047 C C . GLY A 1 259 ? -20.435 9.571 50.936 1.00 61.72 259 GLY A C 1
ATOM 2048 O O . GLY A 1 259 ? -19.791 9.692 51.972 1.00 61.72 259 GLY A O 1
ATOM 2049 N N . SER A 1 260 ? -21.081 10.616 50.397 1.00 58.44 260 SER A N 1
ATOM 2050 C CA . SER A 1 260 ? -20.995 11.977 50.976 1.00 58.44 260 SER A CA 1
ATOM 2051 C C . SER A 1 260 ? -22.344 12.642 51.270 1.00 58.44 260 SER A C 1
ATOM 2053 O O . SER A 1 260 ? -22.513 13.848 51.082 1.00 58.44 260 SER A O 1
ATOM 2055 N N . VAL A 1 261 ? -23.317 11.872 51.751 1.00 63.69 261 VAL A N 1
ATOM 2056 C CA . VAL A 1 261 ? -24.471 12.428 52.465 1.00 63.69 261 VAL A CA 1
ATOM 2057 C C . VAL A 1 261 ? -24.464 11.791 53.842 1.00 63.69 261 VAL A C 1
ATOM 2059 O O . VAL A 1 261 ? -24.983 10.695 53.985 1.00 63.69 261 VAL A O 1
ATOM 2062 N N . LEU A 1 262 ? -23.785 12.425 54.797 1.00 66.88 262 LEU A N 1
ATOM 2063 C CA . LEU A 1 262 ? -24.011 12.400 56.249 1.00 66.88 262 LEU A CA 1
ATOM 2064 C C . LEU A 1 262 ? -22.768 13.011 56.919 1.00 66.88 262 LEU A C 1
ATOM 2066 O O . LEU A 1 262 ? -21.837 12.288 57.256 1.00 66.88 262 LEU A O 1
ATOM 2070 N N . GLU A 1 263 ?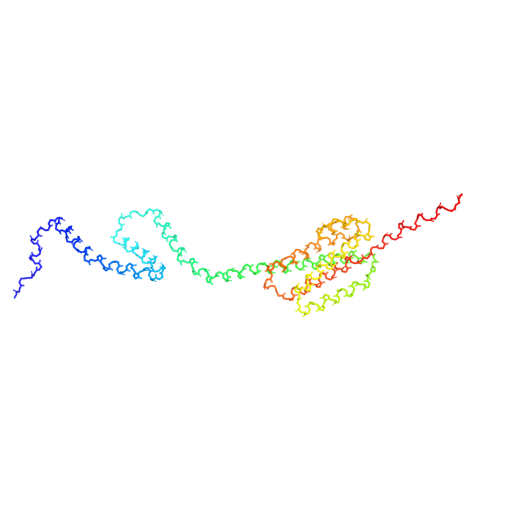 -22.750 14.341 57.035 1.00 56.19 263 GLU A N 1
ATOM 2071 C CA . GLU A 1 263 ? -22.387 15.121 58.239 1.00 56.19 263 GLU A CA 1
ATOM 2072 C C . GLU A 1 263 ? -22.533 16.626 57.974 1.00 56.19 263 GLU A C 1
ATOM 2074 O O . GLU A 1 263 ? -22.089 17.099 56.902 1.00 56.19 263 GLU A O 1
#

Radius of gyration: 40.02 Å; chains: 1; bounding box: 92×31×137 Å

Foldseek 3Di:
DDDDPVVVVVPDPCDPVNVVVVVVVVCVVCVVVVVVVVVVCVPPDPLVVLVVVLVVVVVVCVVCVPDDDDPVNVVVNVVSVVVSCVVVVVVCVVVVVVVVLVVVQVVLVVLLVVLVVLLVVQLVQLVVQVFDFDPVLVVLLVVLVVVLVVPLLVSLVSLVVLLQVLLQVLCVVVVHDPVDPDPSLVSVVVCCVVVVGPVSLNVSVVSLVVSSVCSVVCVCVPPDSVSSVSSSVSSSSSSRRSRTGRPVVPVVPVVPPPPPPDD

Sequence (263 aa):
MQPGLFNVLKTIKLDAFSFFLLAIIIFALIQPYLIYWLKYISQTNKRWILVAVCLALVVARIIFPNTKIDINSIWLIGIAALLFVLPDLKSVAPYIKKIRVGDTELELKESIENLGKEVERAQDAAQETEASVSGSVSAEIEKVLEESSKDPKAALLLLSAKIEHQLRNRLEESGISTDRVFSASRYVEIGVREGIFPKDFFPAFRDFWSVRNRVAHGDAFDIDDAYILSLVSLGTELLRIASTTSKKDNKGSEAQNDGSVLE

Secondary structure (DSSP, 8-state):
-PPPGGGTTTS----HHHHHHHHHHHHHHHHHHHHHHHHHHHHS-HHHHHHHHHHHHHHHHHH-TTS---HHHHHHHHHHHHHHHHHHHHHHHHHHHHHHHHHHHHHHHHHHHHHHHHHHHHHHHHHTTTPPBPHHHHHHHHHHHHHHTT-HHHHHHHHHHHHHHHHHHHHHHTT----S---HHHHHHHHHHTTSS-TTHHHHHHHHHHHHHHHHTTTTTT--HHHHHHHHHHHHHHHHHHTBPPGGGGSSSGGGSSS----